Protein AF-X1JUL4-F1 (afdb_monomer_lite)

Structure (mmCIF, N/CA/C/O backbone):
data_AF-X1JUL4-F1
#
_entry.id   AF-X1JUL4-F1
#
loop_
_atom_site.group_PDB
_atom_site.id
_atom_site.type_symbol
_atom_site.label_atom_id
_atom_site.label_alt_id
_atom_site.label_comp_id
_atom_site.label_asym_id
_atom_site.label_entity_id
_atom_site.label_seq_id
_atom_site.pdbx_PDB_ins_code
_atom_site.Cartn_x
_atom_site.Cartn_y
_atom_site.Cartn_z
_atom_site.occupancy
_atom_site.B_iso_or_equiv
_atom_site.auth_seq_id
_atom_site.auth_comp_id
_atom_site.auth_asym_id
_atom_site.auth_atom_id
_atom_site.pdbx_PDB_model_num
ATOM 1 N N . MET A 1 1 ? -11.140 -11.281 -13.819 1.00 60.78 1 MET A N 1
ATOM 2 C CA . MET A 1 1 ? -12.441 -10.701 -14.229 1.00 60.78 1 MET A CA 1
ATOM 3 C C . MET A 1 1 ? -13.380 -10.455 -13.049 1.00 60.78 1 MET A C 1
ATOM 5 O O . MET A 1 1 ? -14.125 -9.497 -13.124 1.00 60.78 1 MET A O 1
ATOM 9 N N . LEU A 1 2 ? -13.322 -11.241 -11.962 1.00 88.31 2 LEU A N 1
ATOM 10 C CA . LEU A 1 2 ? -14.203 -11.064 -10.797 1.00 88.31 2 LEU A CA 1
ATOM 11 C C . LEU A 1 2 ? -13.988 -9.732 -10.045 1.00 88.31 2 LEU A C 1
ATOM 13 O O . LEU A 1 2 ? -14.942 -8.992 -9.871 1.00 88.31 2 LEU A O 1
ATOM 17 N N . LEU A 1 3 ? -12.747 -9.388 -9.674 1.00 92.19 3 LEU A N 1
ATOM 18 C CA . LEU A 1 3 ? -12.458 -8.167 -8.894 1.00 92.19 3 LEU A CA 1
ATOM 19 C C . LEU A 1 3 ? -12.774 -6.863 -9.644 1.00 92.19 3 LEU A C 1
ATOM 21 O O . LEU A 1 3 ? -13.288 -5.921 -9.059 1.00 92.19 3 LEU A O 1
ATOM 25 N N . VAL A 1 4 ? -12.500 -6.817 -10.951 1.00 93.50 4 VAL A N 1
ATOM 26 C CA . VAL A 1 4 ? -12.812 -5.644 -11.788 1.00 93.50 4 VAL A CA 1
ATOM 27 C C . VAL A 1 4 ? -14.324 -5.456 -11.928 1.00 93.50 4 VAL A C 1
ATOM 29 O O . VAL A 1 4 ? -14.802 -4.329 -11.862 1.00 93.50 4 VAL A O 1
ATOM 32 N N . ASP A 1 5 ? -15.079 -6.549 -12.092 1.00 93.31 5 ASP A N 1
ATOM 33 C CA . ASP A 1 5 ? -16.545 -6.496 -12.129 1.00 93.31 5 ASP A CA 1
ATOM 34 C C . ASP A 1 5 ? -17.123 -6.079 -10.770 1.00 93.31 5 ASP A C 1
ATOM 36 O O . ASP A 1 5 ? -18.012 -5.236 -10.719 1.00 93.31 5 ASP A O 1
ATOM 40 N N . TYR A 1 6 ? -16.579 -6.609 -9.668 1.00 95.19 6 TYR A N 1
ATOM 41 C CA . TYR A 1 6 ? -16.975 -6.226 -8.312 1.00 95.19 6 TYR A CA 1
ATOM 42 C C . TYR A 1 6 ? -16.756 -4.730 -8.053 1.00 95.19 6 TYR A C 1
ATOM 44 O O . TYR A 1 6 ? -17.700 -4.035 -7.683 1.00 95.19 6 TYR A O 1
ATOM 52 N N . TYR A 1 7 ? -15.561 -4.213 -8.360 1.00 96.00 7 TYR A N 1
ATOM 53 C CA . TYR A 1 7 ? -15.266 -2.782 -8.265 1.00 96.00 7 TYR A CA 1
ATOM 54 C C . TYR A 1 7 ? -16.236 -1.944 -9.108 1.00 96.00 7 TYR A C 1
ATOM 56 O O . TYR A 1 7 ? -16.797 -0.972 -8.619 1.00 96.00 7 TYR A O 1
ATOM 64 N N . GLY A 1 8 ? -16.506 -2.342 -10.356 1.00 95.38 8 GLY A N 1
ATOM 65 C CA . GLY A 1 8 ? -17.428 -1.610 -11.233 1.00 95.38 8 GLY A CA 1
ATOM 66 C C . GLY A 1 8 ? -18.880 -1.565 -10.735 1.00 95.38 8 GLY A C 1
ATOM 67 O O . GLY A 1 8 ? -19.617 -0.652 -11.110 1.00 95.38 8 GLY A O 1
ATOM 68 N N . ARG A 1 9 ? -19.301 -2.520 -9.893 1.00 94.62 9 ARG A N 1
ATOM 69 C CA . ARG A 1 9 ? -20.624 -2.504 -9.243 1.00 94.62 9 ARG A CA 1
ATOM 70 C C . ARG A 1 9 ? -20.690 -1.508 -8.089 1.00 94.62 9 ARG A C 1
ATOM 72 O O . ARG A 1 9 ? -21.711 -0.841 -7.961 1.00 94.62 9 ARG A O 1
ATOM 79 N N . LEU A 1 10 ? -19.631 -1.424 -7.281 1.00 93.44 10 LEU A N 1
ATOM 80 C CA . LEU A 1 10 ? -19.544 -0.500 -6.143 1.00 93.44 10 LEU A CA 1
ATOM 81 C C . LEU A 1 10 ? -1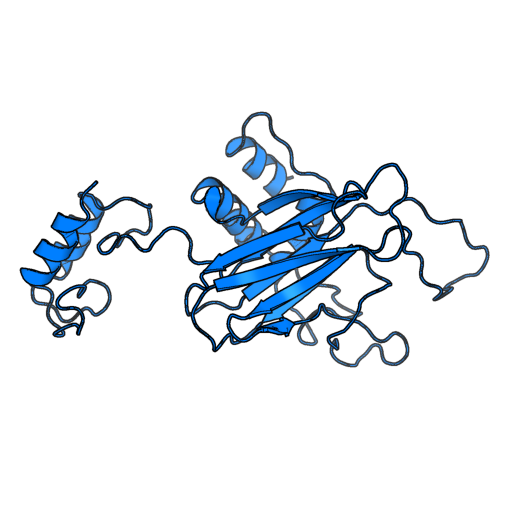9.253 0.940 -6.584 1.00 93.44 10 LEU A C 1
ATOM 83 O O . LEU A 1 10 ? -19.812 1.881 -6.034 1.00 93.44 10 LEU A O 1
ATOM 87 N N . PHE A 1 11 ? -18.481 1.111 -7.661 1.00 94.75 11 PHE A N 1
ATOM 88 C CA . PHE A 1 11 ? -18.099 2.415 -8.205 1.00 94.75 11 PHE A CA 1
ATOM 89 C C . PHE A 1 11 ? -18.570 2.587 -9.665 1.00 94.75 11 PHE A C 1
ATOM 91 O O . PHE A 1 11 ? -17.751 2.574 -10.595 1.00 94.75 11 PHE A O 1
ATOM 98 N N . PRO A 1 12 ? -19.886 2.753 -9.922 1.00 94.75 12 PRO A N 1
ATOM 99 C CA . PRO A 1 12 ? -20.416 2.867 -11.278 1.00 94.75 12 PRO A CA 1
ATOM 100 C C . PRO A 1 12 ? -19.765 3.997 -12.084 1.00 94.75 12 PRO A C 1
ATOM 102 O O . PRO A 1 12 ? -19.741 5.155 -11.672 1.00 94.75 12 PRO A O 1
ATOM 105 N N . GLY A 1 13 ? -19.270 3.662 -13.278 1.00 93.19 13 GLY A N 1
ATOM 106 C CA . GLY A 1 13 ? -18.612 4.615 -14.179 1.00 93.19 13 GLY A CA 1
ATOM 107 C C . GLY A 1 13 ? -17.126 4.849 -13.891 1.00 93.19 13 GLY A C 1
ATOM 108 O O . GLY A 1 13 ? -16.481 5.567 -14.654 1.00 93.19 13 GLY A O 1
ATOM 109 N N . GLN A 1 14 ? -16.576 4.222 -12.849 1.00 93.94 14 GLN A N 1
ATOM 110 C CA . GLN A 1 14 ? -15.146 4.228 -12.552 1.00 93.94 14 GLN A CA 1
ATOM 111 C C . GLN A 1 14 ? -14.485 2.917 -12.989 1.00 93.94 14 GLN A C 1
ATOM 113 O O . GLN A 1 14 ? -15.139 1.892 -13.197 1.00 93.94 14 GLN A O 1
ATOM 118 N N . ALA A 1 15 ? -13.164 2.953 -13.143 1.00 93.69 15 ALA A N 1
ATOM 119 C CA . ALA A 1 15 ? -12.357 1.779 -13.432 1.00 93.69 15 ALA A CA 1
ATOM 120 C C . ALA A 1 15 ? -11.001 1.907 -12.742 1.00 93.69 15 ALA A C 1
ATOM 122 O O . ALA A 1 15 ? -10.367 2.956 -12.821 1.00 93.69 15 ALA A O 1
ATOM 123 N N . MET A 1 16 ? -10.543 0.816 -12.129 1.00 95.31 16 MET A N 1
ATOM 124 C CA . MET A 1 16 ? -9.201 0.746 -11.558 1.00 95.31 16 MET A CA 1
ATOM 125 C C . MET A 1 16 ? -8.132 0.848 -12.651 1.00 95.31 16 MET A C 1
ATOM 127 O O . MET A 1 16 ? -8.217 0.184 -13.693 1.00 95.31 16 MET A O 1
ATOM 131 N N . ARG A 1 17 ? -7.063 1.601 -12.381 1.00 96.81 17 ARG A N 1
ATOM 132 C CA . ARG A 1 17 ? -5.831 1.549 -13.178 1.00 96.81 17 ARG A CA 1
ATOM 133 C C . ARG A 1 17 ? -5.194 0.165 -13.114 1.00 96.81 17 ARG A C 1
ATOM 135 O O . ARG A 1 17 ? -5.353 -0.584 -12.151 1.00 96.81 17 ARG A O 1
ATOM 142 N N . ALA A 1 18 ? -4.365 -0.139 -14.112 1.00 97.31 18 ALA A N 1
ATOM 143 C CA . ALA A 1 18 ? -3.542 -1.348 -14.098 1.00 97.31 18 ALA A CA 1
ATOM 144 C C . ALA A 1 18 ? -2.634 -1.416 -12.852 1.00 97.31 18 ALA A C 1
ATOM 146 O O . ALA A 1 18 ? -2.487 -2.484 -12.259 1.00 97.31 18 ALA A O 1
ATOM 147 N N . SER A 1 19 ? -2.084 -0.275 -12.418 1.00 98.12 19 SER A N 1
ATOM 148 C CA . SER A 1 19 ? -1.305 -0.161 -11.180 1.00 98.12 19 SER A CA 1
ATOM 149 C C . SER A 1 19 ? -2.136 -0.441 -9.929 1.00 98.12 19 SER A C 1
ATOM 151 O O . SER A 1 19 ? -1.625 -1.081 -9.021 1.00 98.12 19 SER A O 1
ATOM 153 N N . THR A 1 20 ? -3.411 -0.046 -9.898 1.00 98.31 20 THR A N 1
ATOM 154 C CA . THR A 1 20 ? -4.319 -0.291 -8.764 1.00 98.31 20 THR A CA 1
ATOM 155 C C . THR A 1 20 ? -4.651 -1.761 -8.639 1.00 98.31 20 THR A C 1
ATOM 157 O O . THR A 1 20 ? -4.558 -2.317 -7.554 1.00 98.31 20 THR A O 1
ATOM 160 N N . ILE A 1 21 ? -4.941 -2.428 -9.760 1.00 97.31 21 ILE A N 1
ATOM 161 C CA . ILE A 1 21 ? -5.167 -3.877 -9.769 1.00 97.31 21 ILE A CA 1
ATOM 162 C C . ILE A 1 21 ? -3.903 -4.610 -9.295 1.00 97.31 21 ILE A C 1
ATOM 164 O O . ILE A 1 21 ? -4.000 -5.516 -8.473 1.00 97.31 21 ILE A O 1
ATOM 168 N N . LYS A 1 22 ? -2.717 -4.211 -9.782 1.00 98.00 22 LYS A N 1
ATOM 169 C CA . LYS A 1 22 ? -1.436 -4.791 -9.348 1.00 98.00 22 LYS A CA 1
ATOM 170 C C . LYS A 1 22 ? -1.210 -4.587 -7.846 1.00 98.00 22 LYS A C 1
ATOM 172 O O . LYS A 1 22 ? -0.937 -5.562 -7.154 1.00 98.00 22 LYS A O 1
ATOM 177 N N . ALA A 1 23 ? -1.356 -3.354 -7.356 1.00 98.44 23 ALA A N 1
ATOM 178 C CA . ALA A 1 23 ? -1.169 -3.021 -5.949 1.00 98.44 23 ALA A CA 1
ATOM 179 C C . ALA A 1 23 ? -2.146 -3.791 -5.062 1.00 98.44 23 ALA A C 1
ATOM 181 O O . ALA A 1 23 ? -1.717 -4.383 -4.085 1.00 98.44 23 ALA A O 1
ATOM 182 N N . LEU A 1 24 ? -3.427 -3.857 -5.437 1.00 98.19 24 LEU A N 1
ATOM 183 C CA . LEU A 1 24 ? -4.458 -4.571 -4.686 1.00 98.19 24 LEU A CA 1
ATOM 184 C C . LEU A 1 24 ? -4.112 -6.055 -4.523 1.00 98.19 24 LEU A C 1
ATOM 186 O O . LEU A 1 24 ? -4.216 -6.598 -3.428 1.00 98.19 24 LEU A O 1
ATOM 190 N N . ILE A 1 25 ? -3.675 -6.703 -5.606 1.00 97.56 25 ILE A N 1
ATOM 191 C CA . ILE A 1 25 ? -3.321 -8.128 -5.595 1.00 97.56 25 ILE A CA 1
ATOM 192 C C . ILE A 1 25 ? -2.081 -8.387 -4.739 1.00 97.56 25 ILE A C 1
ATOM 194 O O . ILE A 1 25 ? -2.056 -9.376 -4.021 1.00 97.56 25 ILE A O 1
ATOM 198 N N . ILE A 1 26 ? -1.066 -7.521 -4.820 1.00 98.19 26 ILE A N 1
ATOM 199 C CA . ILE A 1 26 ? 0.151 -7.630 -4.001 1.00 98.19 26 ILE A CA 1
ATOM 200 C C . ILE A 1 26 ? -0.170 -7.383 -2.526 1.00 98.19 26 ILE A C 1
ATOM 202 O O . ILE A 1 26 ? 0.260 -8.136 -1.663 1.00 98.19 26 ILE A O 1
ATOM 206 N N . HIS A 1 27 ? -0.943 -6.337 -2.245 1.00 98.50 27 HIS A N 1
ATOM 207 C CA . HIS A 1 27 ? -1.278 -5.898 -0.895 1.00 98.50 27 HIS A CA 1
ATOM 208 C C . HIS A 1 27 ? -2.052 -6.951 -0.105 1.00 98.50 27 HIS A C 1
ATOM 210 O O . HIS A 1 27 ? -1.895 -7.060 1.104 1.00 98.50 27 HIS A O 1
ATOM 216 N N . THR A 1 28 ? -2.890 -7.716 -0.800 1.00 97.81 28 THR A N 1
ATOM 217 C CA . THR A 1 28 ? -3.774 -8.714 -0.193 1.00 97.81 28 THR A CA 1
ATOM 218 C C . THR A 1 28 ? -3.279 -10.141 -0.381 1.00 97.81 28 THR A C 1
ATOM 220 O O . THR A 1 28 ? -4.000 -11.067 -0.043 1.00 97.81 28 THR A O 1
ATOM 223 N N . ALA A 1 29 ? -2.082 -10.352 -0.931 1.00 97.44 29 ALA A N 1
ATOM 224 C CA . ALA A 1 29 ? -1.556 -11.694 -1.135 1.00 97.44 29 ALA A CA 1
ATOM 225 C C . ALA A 1 29 ? -1.273 -12.407 0.198 1.00 97.44 29 ALA A C 1
ATOM 227 O O . ALA A 1 29 ? -0.771 -11.807 1.148 1.00 97.44 29 ALA A O 1
ATOM 228 N N . ASP A 1 30 ? -1.552 -13.710 0.239 1.00 96.31 30 ASP A N 1
ATOM 229 C CA . ASP A 1 30 ? -1.122 -14.567 1.336 1.00 96.31 30 ASP A CA 1
ATOM 230 C C . ASP A 1 30 ? 0.371 -14.864 1.161 1.00 96.31 30 ASP A C 1
ATOM 232 O O . ASP A 1 30 ? 0.783 -15.473 0.165 1.00 96.31 30 ASP A O 1
ATOM 236 N N . ASP A 1 31 ? 1.175 -14.439 2.131 1.00 93.00 31 ASP A N 1
ATOM 237 C CA . ASP A 1 31 ? 2.620 -14.637 2.112 1.00 93.00 31 ASP A CA 1
ATOM 238 C C . ASP A 1 31 ? 2.987 -16.134 2.142 1.00 93.00 31 ASP A C 1
ATOM 240 O O . ASP A 1 31 ? 2.421 -16.933 2.898 1.00 93.00 31 ASP A O 1
ATOM 244 N N . LEU A 1 32 ? 3.942 -16.525 1.300 1.00 89.94 32 LEU A N 1
ATOM 245 C CA . LEU A 1 32 ? 4.401 -17.900 1.139 1.00 89.94 32 LEU A CA 1
ATOM 246 C C . LEU A 1 32 ? 5.923 -17.932 1.080 1.00 89.94 32 LEU A C 1
ATOM 248 O O . LEU A 1 32 ? 6.529 -17.249 0.268 1.00 89.94 32 LEU A O 1
ATOM 252 N N . GLY A 1 33 ? 6.529 -18.854 1.828 1.00 91.44 33 GLY A N 1
ATOM 253 C CA . GLY A 1 33 ? 7.978 -19.021 1.821 1.00 91.44 33 GLY A CA 1
ATOM 254 C C . GLY A 1 33 ? 8.643 -18.188 2.909 1.00 91.44 33 GLY A C 1
ATOM 255 O O . GLY A 1 33 ? 8.381 -18.420 4.093 1.00 91.44 33 GLY A O 1
ATOM 256 N N . ASN A 1 34 ? 9.567 -17.311 2.517 1.00 90.44 34 ASN A N 1
ATOM 257 C CA . ASN A 1 34 ? 10.193 -16.378 3.454 1.00 90.44 34 ASN A CA 1
ATOM 258 C C . ASN A 1 34 ? 9.226 -15.227 3.748 1.00 90.44 34 ASN A C 1
ATOM 260 O O . ASN A 1 34 ? 8.441 -14.879 2.886 1.00 90.44 34 ASN A O 1
ATOM 264 N N . ALA A 1 35 ? 9.309 -14.623 4.937 1.00 91.12 35 ALA A N 1
ATOM 265 C CA . ALA A 1 35 ? 8.468 -13.471 5.252 1.00 91.12 35 ALA A CA 1
ATOM 266 C C . ALA A 1 35 ? 8.755 -12.290 4.303 1.00 91.12 35 ALA A C 1
ATOM 268 O O . ALA A 1 35 ? 9.920 -11.899 4.149 1.00 91.12 35 ALA A O 1
ATOM 269 N N . GLY A 1 36 ? 7.699 -11.702 3.740 1.00 92.38 36 GLY A N 1
ATOM 270 C CA . GLY A 1 36 ? 7.791 -10.648 2.729 1.00 92.38 36 GLY A CA 1
ATOM 271 C C . GLY A 1 36 ? 8.060 -11.205 1.324 1.00 92.38 36 GLY A C 1
ATOM 272 O O . GLY A 1 36 ? 7.941 -12.403 1.092 1.00 92.38 36 GLY A O 1
ATOM 273 N N . PRO A 1 37 ? 8.422 -10.358 0.345 1.00 95.56 37 PRO A N 1
ATOM 274 C CA . PRO A 1 37 ? 8.633 -10.840 -1.008 1.00 95.56 37 PRO A CA 1
ATOM 275 C C . PRO A 1 37 ? 9.817 -11.810 -1.084 1.00 95.56 37 PRO A C 1
ATOM 277 O O . PRO A 1 37 ? 10.811 -11.657 -0.371 1.00 95.56 37 PRO A O 1
ATOM 280 N N . ASP A 1 38 ? 9.762 -12.767 -2.010 1.00 95.12 38 ASP A N 1
ATOM 281 C CA . ASP A 1 38 ? 10.889 -13.643 -2.321 1.00 95.12 38 ASP A CA 1
ATOM 282 C C . ASP A 1 38 ? 10.981 -14.011 -3.813 1.00 95.12 38 ASP A C 1
ATOM 284 O O . ASP A 1 38 ? 10.058 -13.823 -4.605 1.00 95.12 38 ASP A O 1
ATOM 288 N N . TYR A 1 39 ? 12.132 -14.545 -4.232 1.00 93.69 39 TYR A N 1
ATOM 289 C CA . TYR A 1 39 ? 12.379 -14.893 -5.638 1.00 93.69 39 TYR A CA 1
ATOM 290 C C . TYR A 1 39 ? 11.575 -16.105 -6.148 1.00 93.69 39 TYR A C 1
ATOM 292 O O . TYR A 1 39 ? 11.586 -16.376 -7.350 1.00 93.69 39 TYR A O 1
ATOM 300 N N . LYS A 1 40 ? 10.925 -16.878 -5.268 1.00 94.38 40 LYS A N 1
ATOM 301 C CA . LYS A 1 40 ? 10.196 -18.113 -5.611 1.00 94.38 40 LYS A CA 1
ATOM 302 C C . LYS A 1 40 ? 8.698 -17.868 -5.761 1.00 94.38 40 LYS A C 1
ATOM 304 O O . LYS A 1 40 ? 8.096 -18.393 -6.696 1.00 94.38 40 LYS A O 1
ATOM 309 N N . PHE A 1 41 ? 8.118 -17.098 -4.851 1.00 94.69 41 PHE A N 1
ATOM 310 C CA . PHE A 1 41 ? 6.690 -16.822 -4.744 1.00 94.69 41 PHE A CA 1
ATOM 311 C C . PHE A 1 41 ? 6.348 -15.360 -5.050 1.00 94.69 41 PHE A C 1
ATOM 313 O O . PHE A 1 41 ? 5.170 -15.024 -5.171 1.00 94.69 41 PHE A O 1
ATOM 320 N N . GLY A 1 42 ? 7.346 -14.494 -5.251 1.00 95.19 42 GLY A N 1
ATOM 321 C CA . GLY A 1 42 ? 7.119 -13.070 -5.461 1.00 95.19 42 GLY A CA 1
ATOM 322 C C . GLY A 1 42 ? 6.515 -12.472 -4.200 1.00 95.19 42 GLY A C 1
ATOM 323 O O . GLY A 1 42 ? 7.100 -12.593 -3.137 1.00 95.19 42 GLY A O 1
ATOM 324 N N . TRP A 1 43 ? 5.332 -11.876 -4.326 1.00 96.25 43 TRP A N 1
ATOM 325 C CA . TRP A 1 43 ? 4.580 -11.301 -3.205 1.00 96.25 43 TRP A CA 1
ATOM 326 C C . TRP A 1 43 ? 3.640 -12.295 -2.505 1.00 96.25 43 TRP A C 1
ATOM 328 O O . TRP A 1 43 ? 2.914 -11.897 -1.604 1.00 96.25 43 TRP A O 1
ATOM 338 N N . GLY A 1 44 ? 3.612 -13.562 -2.932 1.00 96.31 44 GLY A N 1
ATOM 339 C CA . GLY A 1 44 ? 2.755 -14.595 -2.351 1.00 96.31 44 GLY A CA 1
ATOM 340 C C . GLY A 1 44 ? 1.604 -15.036 -3.259 1.00 96.31 44 GLY A C 1
ATOM 341 O O . GLY A 1 44 ? 1.592 -14.808 -4.475 1.00 96.31 44 GLY A O 1
ATOM 342 N N . LEU A 1 45 ? 0.633 -15.732 -2.669 1.00 96.50 45 LEU A N 1
ATOM 343 C CA . LEU A 1 45 ? -0.540 -16.255 -3.365 1.00 96.50 45 LEU A CA 1
ATOM 344 C C . LEU A 1 45 ? -1.656 -15.210 -3.400 1.00 96.50 45 LEU A C 1
ATOM 346 O O . LEU A 1 45 ? -2.059 -14.683 -2.372 1.00 96.50 45 LEU A O 1
ATOM 350 N N . MET A 1 46 ? -2.213 -14.951 -4.584 1.00 95.38 46 MET A N 1
ATOM 351 C CA . MET A 1 46 ? -3.368 -14.059 -4.728 1.00 95.38 46 MET A CA 1
ATOM 352 C C . MET A 1 46 ? -4.538 -14.514 -3.841 1.00 95.38 46 MET A C 1
ATOM 354 O O . MET A 1 46 ? -5.092 -15.595 -4.061 1.00 95.38 46 MET A O 1
ATOM 358 N N . ASN A 1 47 ? -4.991 -13.629 -2.952 1.00 96.75 47 ASN A N 1
ATOM 359 C CA . ASN A 1 47 ? -6.197 -13.811 -2.154 1.00 96.75 47 ASN A CA 1
ATOM 360 C C . ASN A 1 47 ? -7.319 -12.895 -2.676 1.00 96.75 47 ASN A C 1
ATOM 362 O O . ASN A 1 47 ? -7.365 -11.692 -2.424 1.00 96.75 47 ASN A O 1
ATOM 366 N N . ALA A 1 48 ? -8.229 -13.465 -3.468 1.00 95.44 48 ALA A N 1
ATOM 367 C CA . ALA A 1 48 ? -9.310 -12.697 -4.086 1.00 95.44 48 ALA A CA 1
ATOM 368 C C . ALA A 1 48 ? -10.393 -12.252 -3.086 1.00 95.44 48 ALA A C 1
ATOM 370 O O . ALA A 1 48 ? -11.095 -11.282 -3.360 1.00 95.44 48 ALA A O 1
ATOM 371 N N . GLU A 1 49 ? -10.546 -12.957 -1.964 1.00 95.75 49 GLU A N 1
ATOM 372 C CA . GLU A 1 49 ? -11.495 -12.599 -0.908 1.00 95.75 49 GLU A CA 1
ATOM 373 C C . GLU A 1 49 ? -10.999 -11.366 -0.151 1.00 95.75 49 GLU A C 1
ATOM 375 O O . GLU A 1 49 ? -11.717 -10.371 -0.088 1.00 95.75 49 GLU A O 1
ATOM 380 N N . ALA A 1 50 ? -9.738 -11.374 0.290 1.00 96.19 50 ALA A N 1
ATOM 381 C CA . ALA A 1 50 ? -9.107 -10.214 0.918 1.00 96.19 50 ALA A CA 1
ATOM 382 C C . ALA A 1 50 ? -9.075 -8.995 -0.024 1.00 96.19 50 ALA A C 1
ATOM 384 O O . ALA A 1 50 ? -9.400 -7.883 0.387 1.00 96.19 50 ALA A O 1
ATOM 385 N N . ALA A 1 51 ? -8.780 -9.198 -1.315 1.00 97.56 51 ALA A N 1
ATOM 386 C CA . ALA A 1 51 ? -8.860 -8.137 -2.322 1.00 97.56 51 ALA A CA 1
ATOM 387 C C . ALA A 1 51 ? -10.274 -7.546 -2.468 1.00 97.56 51 ALA A C 1
ATOM 389 O O . ALA A 1 51 ? -10.418 -6.338 -2.654 1.00 97.56 51 ALA A O 1
ATOM 390 N N . ALA A 1 52 ? -11.321 -8.375 -2.411 1.00 96.25 52 ALA A N 1
ATOM 391 C CA . ALA A 1 52 ? -12.701 -7.896 -2.446 1.00 96.25 52 ALA A CA 1
ATOM 392 C C . ALA A 1 52 ? -13.074 -7.151 -1.154 1.00 96.25 52 ALA A C 1
ATOM 394 O O . ALA A 1 52 ? -13.743 -6.123 -1.242 1.00 96.25 52 ALA A O 1
ATOM 395 N N . GLY A 1 53 ? -12.592 -7.619 0.004 1.00 94.62 53 GLY A N 1
ATOM 396 C CA . GLY A 1 53 ? -12.719 -6.931 1.292 1.00 94.62 53 GLY A CA 1
ATOM 397 C C . GLY A 1 53 ? -12.129 -5.524 1.242 1.00 94.62 53 GLY A C 1
ATOM 398 O O . GLY A 1 53 ? -12.851 -4.562 1.449 1.00 94.62 53 GLY A O 1
ATOM 399 N N . GLN A 1 54 ? -10.880 -5.381 0.786 1.00 96.62 54 GLN A N 1
ATOM 400 C CA . GLN A 1 54 ? -10.228 -4.071 0.638 1.00 96.62 54 GLN A CA 1
ATOM 401 C C . GLN A 1 54 ? -11.003 -3.108 -0.287 1.00 96.62 54 GLN A C 1
ATOM 403 O O . GLN A 1 54 ? -11.011 -1.898 -0.063 1.00 96.62 54 GLN A O 1
ATOM 408 N N . ILE A 1 55 ? -11.651 -3.623 -1.342 1.00 96.44 55 ILE A N 1
ATOM 409 C CA . ILE A 1 55 ? -12.521 -2.816 -2.213 1.00 96.44 55 ILE A CA 1
ATOM 410 C C . ILE A 1 55 ? -13.803 -2.398 -1.474 1.00 96.44 55 ILE A C 1
ATOM 412 O O . ILE A 1 55 ? -14.238 -1.260 -1.644 1.00 96.44 55 ILE A O 1
ATOM 416 N N . SER A 1 56 ? -14.409 -3.301 -0.696 1.00 93.50 56 SER A N 1
ATOM 417 C CA . SER A 1 56 ? -15.595 -2.994 0.115 1.00 93.50 56 SER A CA 1
ATOM 418 C C . SER A 1 56 ? -15.273 -1.936 1.159 1.00 93.50 56 SER A C 1
ATOM 420 O O . SER A 1 56 ? -15.913 -0.895 1.168 1.00 93.50 56 SER A O 1
ATOM 422 N N . ASP A 1 57 ? -14.196 -2.118 1.923 1.00 91.56 57 ASP A N 1
ATOM 423 C CA . ASP A 1 57 ? -13.765 -1.167 2.949 1.00 91.56 57 ASP A CA 1
ATOM 424 C C . ASP A 1 57 ? -13.491 0.218 2.354 1.00 91.56 57 ASP A C 1
ATOM 426 O O . ASP A 1 57 ? -13.755 1.240 2.979 1.00 91.56 57 ASP A O 1
ATOM 430 N N . HIS A 1 58 ? -12.976 0.282 1.122 1.00 93.56 58 HIS A N 1
ATOM 431 C CA . HIS A 1 58 ? -12.809 1.554 0.424 1.00 93.56 58 HIS A CA 1
ATOM 432 C C . HIS A 1 58 ? -14.142 2.222 0.055 1.00 93.56 58 HIS A C 1
ATOM 434 O O . HIS A 1 58 ? -14.227 3.448 0.062 1.00 93.56 58 HIS A O 1
ATOM 440 N N . ASN A 1 59 ? -15.161 1.435 -0.295 1.00 91.62 59 ASN A N 1
ATOM 441 C CA . ASN A 1 59 ? -16.508 1.933 -0.568 1.00 91.62 59 ASN A CA 1
ATOM 442 C C . ASN A 1 59 ? -17.199 2.409 0.715 1.00 91.62 59 ASN A C 1
ATOM 444 O O . ASN A 1 59 ? -17.850 3.452 0.703 1.00 91.62 59 ASN A O 1
ATOM 448 N N . ASP A 1 60 ? -17.042 1.645 1.793 1.00 85.75 60 ASP A N 1
ATOM 449 C CA . ASP A 1 60 ? -17.740 1.858 3.058 1.00 85.75 60 ASP A CA 1
ATOM 450 C C . ASP A 1 60 ? -17.085 2.999 3.862 1.00 85.75 60 ASP A C 1
ATOM 452 O O . ASP A 1 60 ? -17.779 3.807 4.477 1.00 85.75 60 ASP A O 1
ATOM 456 N N . PHE A 1 61 ? -15.758 3.156 3.752 1.00 86.00 61 PHE A N 1
ATOM 457 C CA . PHE A 1 61 ? -14.971 4.197 4.424 1.00 86.00 61 PHE A CA 1
ATOM 458 C C . PHE A 1 61 ? -14.156 5.037 3.418 1.00 86.00 61 PHE A C 1
ATOM 460 O O . PHE A 1 61 ? -12.923 4.926 3.354 1.00 86.00 61 PHE A O 1
ATOM 467 N N . PRO A 1 62 ? -14.806 5.912 2.626 1.00 84.19 62 PRO A N 1
ATOM 468 C CA . PRO A 1 62 ? -14.152 6.650 1.541 1.00 84.19 62 PRO A CA 1
ATOM 469 C C . PRO A 1 62 ? -13.022 7.578 2.015 1.00 84.19 62 PRO A C 1
ATOM 471 O O . PRO A 1 62 ? -12.044 7.769 1.291 1.00 84.19 62 PRO A O 1
ATOM 474 N N . ASP A 1 63 ? -13.106 8.096 3.243 1.00 85.31 63 ASP A N 1
ATOM 475 C CA . ASP A 1 63 ? -12.107 9.010 3.816 1.00 85.31 63 ASP A CA 1
ATOM 476 C C . ASP A 1 63 ? -10.895 8.286 4.436 1.00 85.31 63 ASP A C 1
ATOM 478 O O . ASP A 1 63 ? -9.870 8.909 4.718 1.00 85.31 63 ASP A O 1
ATOM 482 N N . ALA A 1 64 ? -10.952 6.956 4.596 1.00 87.81 64 ALA A N 1
ATOM 483 C CA . ALA A 1 64 ? -9.867 6.163 5.185 1.00 87.81 64 ALA A CA 1
ATOM 484 C C . ALA A 1 64 ? -8.690 5.911 4.217 1.00 87.81 64 ALA A C 1
ATOM 486 O O . ALA A 1 64 ? -7.703 5.265 4.579 1.00 87.81 64 ALA A O 1
ATOM 487 N N . ASN A 1 65 ? -8.778 6.401 2.972 1.00 91.94 65 ASN A N 1
ATOM 488 C CA . ASN A 1 65 ? -7.742 6.270 1.942 1.00 91.94 65 ASN A CA 1
ATOM 489 C C . ASN A 1 65 ? -7.293 4.811 1.688 1.00 91.94 65 ASN A C 1
ATOM 491 O O . ASN A 1 65 ? -6.134 4.550 1.377 1.00 91.94 65 ASN A O 1
ATOM 495 N N . LYS A 1 66 ? -8.200 3.830 1.807 1.00 95.38 66 LYS A N 1
ATOM 496 C CA . LYS A 1 66 ? -7.899 2.396 1.593 1.00 95.38 66 LYS A CA 1
ATOM 497 C C . LYS A 1 66 ? -7.336 2.099 0.199 1.00 95.38 66 LYS A C 1
ATOM 499 O O . LYS A 1 66 ? -6.473 1.230 0.053 1.00 95.38 66 LYS A O 1
ATOM 504 N N . ILE A 1 67 ? -7.816 2.823 -0.812 1.00 97.69 67 ILE A N 1
ATOM 505 C CA . ILE A 1 67 ? -7.328 2.798 -2.192 1.00 97.69 67 ILE A CA 1
ATOM 506 C C . ILE A 1 67 ? -7.162 4.244 -2.651 1.00 97.69 67 ILE A C 1
ATOM 508 O O . ILE A 1 67 ? -8.097 5.038 -2.578 1.00 97.69 67 ILE A O 1
ATOM 512 N N . VAL A 1 68 ? -5.977 4.583 -3.145 1.00 97.88 68 VAL A N 1
ATOM 513 C CA . VAL A 1 68 ? -5.647 5.916 -3.646 1.00 97.88 68 VAL A CA 1
ATOM 514 C C . VAL A 1 68 ? -5.048 5.790 -5.039 1.00 97.88 68 VAL A C 1
ATOM 516 O O . VAL A 1 68 ? -4.086 5.055 -5.252 1.00 97.88 68 VAL A O 1
ATOM 519 N N . GLU A 1 69 ? -5.586 6.546 -5.992 1.00 97.56 69 GLU A N 1
ATOM 520 C CA . GLU A 1 69 ? -4.963 6.780 -7.294 1.00 97.56 69 GLU A CA 1
ATOM 521 C C . GLU A 1 69 ? -4.610 8.259 -7.419 1.00 97.56 69 GLU A C 1
ATOM 523 O O . GLU A 1 69 ? -5.485 9.118 -7.317 1.00 97.56 69 GLU A O 1
ATOM 528 N N . SER A 1 70 ? -3.341 8.571 -7.669 1.00 96.81 70 SER A N 1
ATOM 529 C CA . SER A 1 70 ? -2.888 9.961 -7.748 1.00 96.81 70 SER A CA 1
ATOM 530 C C . SER A 1 70 ? -1.767 10.140 -8.781 1.00 96.81 70 SER A C 1
ATOM 532 O O . SER A 1 70 ? -1.455 9.238 -9.571 1.00 96.81 70 SER A O 1
ATOM 534 N N . LEU A 1 71 ? -1.232 11.355 -8.869 1.00 96.12 71 LEU A N 1
ATOM 535 C CA . LEU A 1 71 ? -0.182 11.768 -9.792 1.00 96.12 71 LEU A CA 1
ATOM 536 C C . LEU A 1 71 ? 0.916 12.477 -9.003 1.00 96.12 71 LEU A C 1
ATOM 538 O O . LEU A 1 71 ? 0.655 13.503 -8.386 1.00 96.12 71 LEU A O 1
ATOM 542 N N . LEU A 1 72 ? 2.147 11.978 -9.097 1.00 96.00 72 LEU A N 1
ATOM 543 C CA . LEU A 1 72 ? 3.319 12.794 -8.800 1.00 96.00 72 LEU A CA 1
ATOM 544 C C . LEU A 1 72 ? 3.565 13.690 -10.013 1.00 96.00 72 LEU A C 1
ATOM 546 O O . LEU A 1 72 ? 3.921 13.194 -11.082 1.00 96.00 72 LEU A O 1
ATOM 550 N N . ASP A 1 73 ? 3.321 14.989 -9.875 1.00 92.62 73 ASP A N 1
ATOM 551 C CA . ASP A 1 73 ? 3.325 15.948 -10.989 1.00 92.62 73 ASP A CA 1
ATOM 552 C C . ASP A 1 73 ? 4.708 16.557 -11.286 1.00 92.62 73 ASP A C 1
ATOM 554 O O . ASP A 1 73 ? 4.882 17.274 -12.273 1.00 92.62 73 ASP A O 1
ATOM 558 N N . GLY A 1 74 ? 5.706 16.255 -10.452 1.00 89.56 74 GLY A N 1
ATOM 559 C CA . GLY A 1 74 ? 7.060 16.799 -10.554 1.00 89.56 74 GLY A CA 1
ATOM 560 C C . GLY A 1 74 ? 7.218 18.213 -9.979 1.00 89.56 74 GLY A C 1
ATOM 561 O O . GLY A 1 74 ? 8.308 18.781 -10.068 1.00 89.56 74 GLY A O 1
ATOM 562 N N . VAL A 1 75 ? 6.152 18.789 -9.411 1.00 88.38 75 VAL A N 1
ATOM 563 C CA . VAL A 1 75 ? 6.153 20.074 -8.697 1.00 88.38 75 VAL A CA 1
ATOM 564 C C . VAL A 1 75 ? 6.161 19.825 -7.192 1.00 88.38 75 VAL A C 1
ATOM 566 O O . VAL A 1 75 ? 7.006 20.379 -6.486 1.00 88.38 75 VAL A O 1
ATOM 569 N N . ASN A 1 76 ? 5.259 18.968 -6.707 1.00 87.00 76 ASN A N 1
ATOM 570 C CA . ASN A 1 76 ? 5.257 18.517 -5.320 1.00 87.00 76 ASN A CA 1
ATOM 571 C C . ASN A 1 76 ? 6.255 17.374 -5.155 1.00 87.00 76 ASN A C 1
ATOM 573 O O . ASN A 1 76 ? 6.058 16.285 -5.683 1.00 87.00 76 ASN A O 1
ATOM 577 N N . THR A 1 77 ? 7.320 17.600 -4.388 1.00 90.06 77 THR A N 1
ATOM 578 C CA . THR A 1 77 ? 8.352 16.578 -4.142 1.00 90.06 77 THR A CA 1
ATOM 579 C C . THR A 1 77 ? 7.941 15.532 -3.103 1.00 90.06 77 THR A C 1
ATOM 581 O O . THR A 1 77 ? 8.681 14.577 -2.879 1.00 90.06 77 THR A O 1
ATOM 584 N N . LEU A 1 78 ? 6.814 15.742 -2.417 1.00 95.50 78 LEU A N 1
ATOM 585 C CA . LEU A 1 78 ? 6.334 14.894 -1.335 1.00 95.50 78 LEU A CA 1
ATOM 586 C C . LEU A 1 78 ? 4.806 14.955 -1.257 1.00 95.50 78 LEU A C 1
ATOM 588 O O . LEU A 1 78 ? 4.244 16.018 -0.999 1.00 95.50 78 LEU A O 1
ATOM 592 N N . GLU A 1 79 ? 4.168 13.805 -1.424 1.00 96.81 79 GLU A N 1
ATOM 593 C CA . GLU A 1 79 ? 2.753 13.574 -1.145 1.00 96.81 79 GLU A CA 1
ATOM 594 C C . GLU A 1 79 ? 2.623 12.816 0.181 1.00 96.81 79 GLU A C 1
ATOM 596 O O . GLU A 1 79 ? 3.431 11.932 0.486 1.00 96.81 79 GLU A O 1
ATOM 601 N N . THR A 1 80 ? 1.623 13.164 0.992 1.00 97.31 80 THR A N 1
ATOM 602 C CA . THR A 1 80 ? 1.444 12.581 2.329 1.00 97.31 80 THR A CA 1
ATOM 603 C C . THR A 1 80 ? 0.010 12.148 2.580 1.00 97.31 80 THR A C 1
ATOM 605 O O . THR A 1 80 ? -0.915 12.919 2.331 1.00 97.31 80 THR A O 1
ATOM 608 N N . TYR A 1 81 ? -0.152 10.969 3.174 1.00 97.00 81 TYR A N 1
ATOM 609 C CA . TYR A 1 81 ? -1.432 10.432 3.627 1.00 97.00 81 TYR A CA 1
ATOM 610 C C . TYR A 1 81 ? -1.328 10.075 5.106 1.00 97.00 81 TYR A C 1
ATOM 612 O O . TYR A 1 81 ? -0.489 9.265 5.494 1.00 97.00 81 TYR A O 1
ATOM 620 N N . THR A 1 82 ? -2.156 10.696 5.937 1.00 95.38 82 THR A N 1
ATOM 621 C CA . THR A 1 82 ? -2.181 10.462 7.386 1.00 95.38 82 THR A CA 1
ATOM 622 C C . THR A 1 82 ? -3.364 9.588 7.762 1.00 95.38 82 THR A C 1
ATOM 624 O O . THR A 1 82 ? -4.449 9.764 7.207 1.00 95.38 82 THR A O 1
ATOM 627 N N . PHE A 1 83 ? -3.174 8.690 8.721 1.00 92.12 83 PHE A N 1
ATOM 628 C CA . PHE A 1 83 ? -4.251 7.880 9.279 1.00 92.12 83 PHE A CA 1
ATOM 629 C C . PHE A 1 83 ? -3.962 7.508 10.736 1.00 92.12 83 PHE A C 1
ATOM 631 O O . PHE A 1 83 ? -2.803 7.393 11.135 1.00 92.12 83 PHE A O 1
ATOM 638 N N . GLU A 1 84 ? -5.011 7.281 11.520 1.00 91.81 84 GLU A N 1
ATOM 639 C CA . GLU A 1 84 ? -4.884 6.729 12.870 1.00 91.81 84 GLU A CA 1
ATOM 640 C C . GLU A 1 84 ? -4.773 5.209 12.806 1.00 91.81 84 GLU A C 1
ATOM 642 O O . GLU A 1 84 ? -5.527 4.562 12.081 1.00 91.81 84 GLU A O 1
ATOM 647 N N . TRP A 1 85 ? -3.825 4.628 13.539 1.00 92.38 85 TRP A N 1
ATOM 648 C CA . TRP A 1 85 ? -3.717 3.174 13.639 1.00 92.38 85 TRP A CA 1
ATOM 649 C C . TRP A 1 85 ? -4.874 2.589 14.462 1.00 92.38 85 TRP A C 1
ATOM 651 O O . TRP A 1 85 ? -5.212 3.124 15.517 1.00 92.38 85 TRP A O 1
ATOM 661 N N . ASP A 1 86 ? -5.436 1.464 14.017 1.00 86.12 86 ASP A N 1
ATOM 662 C CA . ASP A 1 86 ? -6.562 0.775 14.675 1.00 86.12 86 ASP A CA 1
ATOM 663 C C . ASP A 1 86 ? -6.217 0.097 16.020 1.00 86.12 86 ASP A C 1
ATOM 665 O O . ASP A 1 86 ? -7.073 -0.492 16.677 1.00 86.12 86 ASP A O 1
ATOM 669 N N . GLY A 1 87 ? -4.948 0.140 16.434 1.00 87.75 87 GLY A N 1
ATOM 670 C CA . GLY A 1 87 ? -4.480 -0.418 17.701 1.00 87.75 87 GLY A CA 1
ATOM 671 C C . GLY A 1 87 ? -4.265 -1.934 17.708 1.00 87.75 87 GLY A C 1
ATOM 672 O O . GLY A 1 87 ? -3.795 -2.463 18.721 1.00 87.75 87 GLY A O 1
ATOM 673 N N . THR A 1 88 ? -4.581 -2.648 16.620 1.00 88.44 88 THR A N 1
ATOM 674 C CA . THR A 1 88 ? -4.561 -4.121 16.601 1.00 88.44 88 THR A CA 1
ATOM 675 C C . THR A 1 88 ? -3.950 -4.732 15.342 1.00 88.44 88 THR A C 1
ATOM 677 O O . THR A 1 88 ? -3.163 -5.678 15.455 1.00 88.44 88 THR A O 1
ATOM 680 N N . SER A 1 89 ? -4.262 -4.217 14.156 1.00 91.38 89 SER A N 1
ATOM 681 C CA . SER A 1 89 ? -3.840 -4.808 12.889 1.00 91.38 89 SER A CA 1
ATOM 682 C C . SER A 1 89 ? -2.421 -4.387 12.508 1.00 91.38 89 SER A C 1
ATOM 684 O O . SER A 1 89 ? -1.974 -3.289 12.846 1.00 91.38 89 SER A O 1
ATOM 686 N N . PRO A 1 90 ? -1.688 -5.208 11.739 1.00 96.12 90 PRO A N 1
ATOM 687 C CA . PRO A 1 90 ? -0.488 -4.749 11.054 1.00 96.12 90 PRO A CA 1
ATOM 688 C C . PRO A 1 90 ? -0.785 -3.548 10.150 1.00 96.12 90 PRO A C 1
ATOM 690 O O . PRO A 1 90 ? -1.815 -3.502 9.475 1.00 96.12 90 PRO A O 1
ATOM 693 N N . ILE A 1 91 ? 0.158 -2.612 10.080 1.00 98.12 91 ILE A N 1
ATOM 694 C CA . ILE A 1 91 ? 0.099 -1.513 9.113 1.00 98.12 91 ILE A CA 1
ATOM 695 C C . ILE A 1 91 ? 0.785 -1.971 7.831 1.00 98.12 91 ILE A C 1
ATOM 697 O O . ILE A 1 91 ? 1.936 -2.412 7.871 1.00 98.12 91 ILE A O 1
ATOM 701 N N . CYS A 1 92 ? 0.110 -1.822 6.695 1.00 98.25 92 CYS A N 1
ATOM 702 C CA . CYS A 1 92 ? 0.687 -2.087 5.382 1.00 98.25 92 CYS A CA 1
ATOM 703 C C . CYS A 1 92 ? 0.389 -0.926 4.435 1.00 98.25 92 CYS A C 1
ATOM 705 O O . CYS A 1 92 ? -0.738 -0.439 4.367 1.00 98.25 92 CYS A O 1
ATOM 707 N N . ALA A 1 93 ? 1.392 -0.515 3.665 1.00 98.69 93 ALA A N 1
ATOM 708 C CA . ALA A 1 93 ? 1.222 0.359 2.514 1.00 98.69 93 ALA A CA 1
ATOM 709 C C . ALA A 1 93 ? 1.876 -0.300 1.300 1.00 98.69 93 ALA A C 1
ATOM 711 O O . ALA A 1 93 ? 3.017 -0.754 1.377 1.00 98.69 93 ALA A O 1
ATOM 712 N N . THR A 1 94 ? 1.162 -0.377 0.180 1.00 98.81 94 THR A N 1
ATOM 713 C CA . THR A 1 94 ? 1.665 -0.927 -1.086 1.00 98.81 94 THR A CA 1
ATOM 714 C C . THR A 1 94 ? 1.495 0.099 -2.193 1.00 98.81 94 THR A C 1
ATOM 716 O O . THR A 1 94 ? 0.374 0.475 -2.531 1.00 98.81 94 THR A O 1
ATOM 719 N N . LEU A 1 95 ? 2.612 0.528 -2.768 1.00 98.81 95 LEU A N 1
ATOM 720 C CA . LEU A 1 95 ? 2.696 1.476 -3.868 1.00 98.81 95 LEU A CA 1
ATOM 721 C C . LEU A 1 95 ? 3.018 0.722 -5.160 1.00 98.81 95 LEU A C 1
ATOM 723 O O . LEU A 1 95 ? 3.955 -0.069 -5.207 1.00 98.81 95 LEU A O 1
ATOM 727 N N . CYS A 1 96 ? 2.271 0.965 -6.233 1.00 98.69 96 CYS A N 1
ATOM 728 C CA . CYS A 1 96 ? 2.612 0.476 -7.570 1.00 98.69 96 CYS A CA 1
ATOM 729 C C . CYS A 1 96 ? 2.412 1.561 -8.619 1.00 98.69 96 CYS A C 1
ATOM 731 O O . CYS A 1 96 ? 1.489 2.376 -8.542 1.00 98.69 96 CYS A O 1
ATOM 733 N N . TRP A 1 97 ? 3.219 1.501 -9.672 1.00 98.38 97 TRP A N 1
ATOM 734 C CA . TRP A 1 97 ? 3.092 2.388 -10.820 1.00 98.38 97 TRP A CA 1
ATOM 735 C C . TRP A 1 97 ? 3.402 1.665 -12.129 1.00 98.38 97 TRP A C 1
ATOM 737 O O . TRP A 1 97 ? 4.051 0.617 -12.176 1.00 98.38 97 TRP A O 1
ATOM 747 N N . THR A 1 98 ? 2.884 2.221 -13.222 1.00 97.56 98 THR A N 1
ATOM 748 C CA . THR A 1 98 ? 3.276 1.799 -14.571 1.00 97.56 98 THR A CA 1
ATOM 749 C C . THR A 1 98 ? 4.457 2.661 -14.993 1.00 97.56 98 THR A C 1
ATOM 751 O O . THR A 1 98 ? 4.261 3.815 -15.375 1.00 97.56 98 THR A O 1
ATOM 754 N N . ASP A 1 99 ? 5.663 2.115 -14.849 1.00 97.00 99 ASP A N 1
ATOM 755 C CA . ASP A 1 99 ? 6.914 2.801 -15.175 1.00 97.00 99 ASP A CA 1
ATOM 756 C C . ASP A 1 99 ? 7.033 3.049 -16.694 1.00 97.00 99 ASP A C 1
ATOM 758 O O . ASP A 1 99 ? 6.580 2.212 -17.491 1.00 97.00 99 ASP A O 1
ATOM 762 N N . PRO A 1 100 ? 7.606 4.184 -17.135 1.00 95.81 100 PRO A N 1
ATOM 763 C CA . PRO A 1 100 ? 7.905 4.412 -18.539 1.00 95.81 100 PRO A CA 1
ATOM 764 C C . PRO A 1 100 ? 8.848 3.346 -19.118 1.00 95.81 100 PRO A C 1
ATOM 766 O O . PRO A 1 100 ? 9.665 2.762 -18.411 1.00 95.81 100 PRO A O 1
ATOM 769 N N . PRO A 1 101 ? 8.774 3.077 -20.432 1.00 93.75 101 PRO A N 1
ATOM 770 C CA . PRO A 1 101 ? 9.592 2.039 -21.042 1.00 93.75 101 PRO A CA 1
ATOM 771 C C . PRO A 1 101 ? 11.079 2.419 -21.041 1.00 93.75 101 PRO A C 1
ATOM 773 O O . PRO A 1 101 ? 11.478 3.405 -21.662 1.00 93.75 101 PRO A O 1
ATOM 776 N N . ALA A 1 102 ? 11.911 1.584 -20.419 1.00 92.50 102 ALA A N 1
ATOM 777 C CA . ALA A 1 102 ? 13.364 1.689 -20.508 1.00 92.50 102 ALA A CA 1
ATOM 778 C C . ALA A 1 102 ? 13.927 1.175 -21.846 1.00 92.50 102 ALA A C 1
ATOM 780 O O . ALA A 1 102 ? 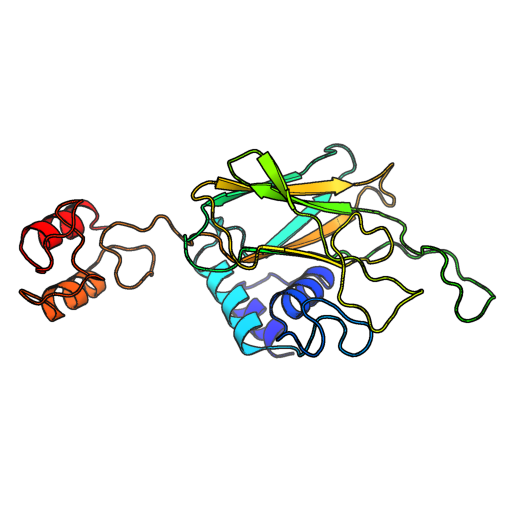13.320 0.352 -22.537 1.00 92.50 102 ALA A O 1
ATOM 781 N N . SER A 1 103 ? 15.140 1.618 -22.186 1.00 91.75 103 SER A N 1
ATOM 782 C CA . SER A 1 103 ? 15.866 1.195 -23.392 1.00 91.75 103 SER A CA 1
ATOM 783 C C . SER A 1 103 ? 16.054 -0.324 -23.459 1.00 91.75 103 SER A C 1
ATOM 785 O O . SER A 1 103 ? 16.310 -0.978 -22.450 1.00 91.75 103 SER A O 1
ATOM 787 N N . ALA A 1 104 ? 15.944 -0.917 -24.647 1.00 89.50 104 ALA A N 1
ATOM 788 C CA . ALA A 1 104 ? 16.192 -2.348 -24.826 1.00 89.50 104 ALA A CA 1
ATOM 789 C C . ALA A 1 104 ? 17.675 -2.691 -24.587 1.00 89.50 104 ALA A C 1
ATOM 791 O O . ALA A 1 104 ? 18.555 -1.935 -25.000 1.00 89.50 104 ALA A O 1
ATOM 792 N N . LEU A 1 105 ? 17.938 -3.831 -23.943 1.00 89.31 105 LEU A N 1
ATOM 793 C CA . LEU A 1 105 ? 19.287 -4.379 -23.761 1.00 89.31 105 LEU A CA 1
ATOM 794 C C . LEU A 1 105 ? 19.529 -5.512 -24.761 1.00 89.31 105 LEU A C 1
ATOM 796 O O . LEU A 1 105 ? 18.589 -6.174 -25.202 1.00 89.31 105 LEU A O 1
ATOM 800 N N . SER A 1 106 ? 20.791 -5.701 -25.140 1.00 89.12 106 SER A N 1
ATOM 801 C CA . SER A 1 106 ? 21.227 -6.781 -26.034 1.00 89.12 106 SER A CA 1
ATOM 802 C C . SER A 1 106 ? 21.678 -8.035 -25.289 1.00 89.12 106 SER A C 1
ATOM 804 O O . SER A 1 106 ? 21.664 -9.118 -25.870 1.00 89.12 106 SER A O 1
ATOM 806 N N . GLU A 1 107 ? 22.092 -7.882 -24.032 1.00 91.44 107 GLU A N 1
ATOM 807 C CA . GLU A 1 107 ? 22.589 -8.970 -23.196 1.00 91.44 107 GLU A CA 1
ATOM 808 C C . GLU A 1 107 ? 21.436 -9.737 -22.539 1.00 91.44 107 GLU A C 1
ATOM 810 O O . GLU A 1 107 ? 20.380 -9.177 -22.236 1.00 91.44 107 GLU A O 1
ATOM 815 N N . LEU A 1 108 ? 21.649 -11.034 -22.320 1.00 85.88 108 LEU A N 1
ATOM 816 C CA . LEU A 1 108 ? 20.743 -11.881 -21.550 1.00 85.88 108 LEU A CA 1
ATOM 817 C C . LEU A 1 108 ? 21.027 -11.701 -20.049 1.00 85.88 108 LEU A C 1
ATOM 819 O O . LEU A 1 108 ? 22.191 -11.680 -19.657 1.00 85.88 108 LEU A O 1
ATOM 823 N N . ASP A 1 109 ? 19.975 -11.610 -19.231 1.00 82.31 109 ASP A N 1
ATOM 824 C CA . ASP A 1 109 ? 20.037 -11.543 -17.759 1.00 82.31 109 ASP A CA 1
ATOM 825 C C . ASP A 1 109 ? 20.892 -10.389 -17.187 1.00 82.31 109 ASP A C 1
ATOM 827 O O . ASP A 1 109 ? 21.558 -10.536 -16.162 1.00 82.31 109 ASP A O 1
ATOM 831 N N . ASP A 1 110 ? 20.878 -9.222 -17.840 1.00 87.00 110 ASP A N 1
ATOM 832 C CA . ASP A 1 110 ? 21.553 -8.014 -17.349 1.00 87.00 110 ASP A CA 1
ATOM 833 C C . ASP A 1 110 ? 20.875 -7.488 -16.059 1.00 87.00 110 ASP A C 1
ATOM 835 O O . ASP A 1 110 ? 19.687 -7.150 -16.095 1.00 87.00 110 ASP A O 1
ATOM 839 N N . PRO A 1 111 ? 21.598 -7.402 -14.923 1.00 85.81 111 PRO A N 1
ATOM 840 C CA . PRO A 1 111 ? 21.038 -6.993 -13.635 1.00 85.81 111 PRO A CA 1
ATOM 841 C C . PRO A 1 111 ? 21.003 -5.469 -13.438 1.00 85.81 111 PRO A C 1
ATOM 843 O O . PRO A 1 111 ? 20.727 -5.008 -12.330 1.00 85.81 111 PRO A O 1
ATOM 846 N N . SER A 1 112 ? 21.355 -4.672 -14.453 1.00 88.69 112 SER A N 1
ATOM 847 C CA . SER A 1 112 ? 21.326 -3.213 -14.347 1.00 88.69 112 SER A CA 1
ATOM 848 C C . SER A 1 112 ? 19.914 -2.705 -14.020 1.00 88.69 112 SER A C 1
ATOM 850 O O . SER A 1 112 ? 18.943 -3.198 -14.599 1.00 88.69 112 SER A O 1
ATOM 852 N N . PRO A 1 113 ? 19.776 -1.715 -13.113 1.00 90.38 113 PRO A N 1
ATOM 853 C CA . PRO A 1 113 ? 18.486 -1.115 -12.799 1.00 90.38 113 PRO A CA 1
ATOM 854 C C . PRO A 1 113 ? 17.766 -0.647 -14.062 1.00 90.38 113 PRO A C 1
ATOM 856 O O . PRO A 1 113 ? 18.344 0.002 -14.937 1.00 90.38 113 PRO A O 1
ATOM 859 N N . ARG A 1 114 ? 16.488 -1.009 -14.154 1.00 92.12 114 ARG A N 1
ATOM 860 C CA . ARG A 1 114 ? 15.637 -0.765 -15.325 1.00 92.12 114 ARG A CA 1
ATOM 861 C C . ARG A 1 114 ? 14.611 0.338 -15.102 1.00 92.12 114 ARG A C 1
ATOM 863 O O . ARG A 1 114 ? 13.920 0.688 -16.053 1.00 92.12 114 ARG A O 1
ATOM 870 N N . LEU A 1 115 ? 14.505 0.820 -13.871 1.00 94.62 115 LEU A N 1
ATOM 871 C CA . LEU A 1 115 ? 13.504 1.774 -13.435 1.00 94.62 115 LEU A CA 1
ATOM 872 C C . LEU A 1 115 ? 13.795 3.163 -14.024 1.00 94.62 115 LEU A C 1
ATOM 874 O O . LEU A 1 115 ? 14.939 3.619 -13.996 1.00 94.62 115 LEU A O 1
ATOM 878 N N . ILE A 1 116 ? 12.780 3.809 -14.600 1.00 96.19 116 ILE A N 1
ATOM 879 C CA . ILE A 1 116 ? 12.902 5.154 -15.183 1.00 96.19 116 ILE A CA 1
ATOM 880 C C . ILE A 1 116 ? 12.451 6.224 -14.199 1.00 96.19 116 ILE A C 1
ATOM 882 O O . ILE A 1 116 ? 13.182 7.185 -13.965 1.00 96.19 116 ILE A O 1
ATOM 886 N N . ASN A 1 117 ? 11.249 6.074 -13.650 1.00 96.56 117 ASN A N 1
ATOM 887 C CA . ASN A 1 117 ? 10.757 6.928 -12.584 1.00 96.56 117 ASN A CA 1
ATOM 888 C C . ASN A 1 117 ? 10.868 6.153 -11.270 1.00 96.56 117 ASN A C 1
ATOM 890 O O . ASN A 1 117 ? 10.336 5.048 -11.166 1.00 96.56 117 ASN A O 1
ATOM 894 N N . ASP A 1 118 ? 11.489 6.774 -10.267 1.00 96.56 118 ASP A N 1
ATOM 895 C CA . ASP A 1 118 ? 11.767 6.160 -8.963 1.00 96.56 118 ASP A CA 1
ATOM 896 C C . ASP A 1 118 ? 10.987 6.851 -7.823 1.00 96.56 118 ASP A C 1
ATOM 898 O O . ASP A 1 118 ? 11.544 7.709 -7.130 1.00 96.56 118 ASP A O 1
ATOM 902 N N . PRO A 1 119 ? 9.663 6.603 -7.689 1.00 97.25 119 PRO A N 1
ATOM 903 C CA . PRO A 1 119 ? 8.903 6.939 -6.492 1.00 97.25 119 PRO A CA 1
ATOM 904 C C . PRO A 1 119 ? 9.350 6.141 -5.265 1.00 97.25 119 PRO A C 1
ATOM 906 O O . PRO A 1 119 ? 9.446 4.923 -5.330 1.00 97.25 119 PRO A O 1
ATOM 909 N N . ASP A 1 120 ? 9.478 6.825 -4.131 1.00 97.81 120 ASP A N 1
ATOM 910 C CA . ASP A 1 120 ? 9.854 6.245 -2.842 1.00 97.81 120 ASP A CA 1
ATOM 911 C C . ASP A 1 120 ? 8.664 6.229 -1.878 1.00 97.81 120 ASP A C 1
ATOM 913 O O . ASP A 1 120 ? 8.099 7.283 -1.573 1.00 97.81 120 ASP A O 1
ATOM 917 N N . LEU A 1 121 ? 8.336 5.060 -1.329 1.00 98.62 121 LEU A N 1
ATOM 918 C CA . LEU A 1 121 ? 7.342 4.867 -0.275 1.00 98.62 121 LEU A CA 1
ATOM 919 C C . LEU A 1 121 ? 8.011 4.814 1.098 1.00 98.62 121 LEU A C 1
ATOM 921 O O . LEU A 1 121 ? 8.956 4.053 1.313 1.00 98.62 121 LEU A O 1
ATOM 925 N N . ARG A 1 122 ? 7.483 5.553 2.073 1.00 98.56 122 ARG A N 1
ATOM 926 C CA . ARG A 1 122 ? 7.865 5.439 3.490 1.00 98.56 122 ARG A CA 1
ATOM 927 C C . ARG A 1 122 ? 6.629 5.496 4.383 1.00 98.56 122 ARG A C 1
ATOM 929 O O . ARG A 1 122 ? 5.630 6.116 4.027 1.00 98.56 122 ARG A O 1
ATOM 936 N N . ILE A 1 123 ? 6.719 4.895 5.566 1.00 98.69 123 ILE A N 1
ATOM 937 C CA . ILE A 1 123 ? 5.760 5.121 6.658 1.00 98.69 123 ILE A CA 1
ATOM 938 C C . ILE A 1 123 ? 6.520 5.741 7.826 1.00 98.69 123 ILE A C 1
ATOM 940 O O . ILE A 1 123 ? 7.597 5.265 8.177 1.00 98.69 123 ILE A O 1
ATOM 944 N N . VAL A 1 124 ? 5.982 6.798 8.422 1.00 98.62 124 VAL A N 1
ATOM 945 C CA . VAL A 1 124 ? 6.540 7.465 9.602 1.00 98.62 124 VAL A CA 1
ATOM 946 C C . VAL A 1 124 ? 5.572 7.290 10.766 1.00 98.62 124 VAL A C 1
ATOM 948 O O . VAL A 1 124 ? 4.389 7.601 10.628 1.00 98.62 124 VAL A O 1
ATOM 951 N N . ASP A 1 125 ? 6.064 6.770 11.891 1.00 97.50 125 ASP A N 1
ATOM 952 C CA . ASP A 1 125 ? 5.259 6.604 13.106 1.00 97.50 125 ASP A CA 1
ATOM 953 C C . ASP A 1 125 ? 5.114 7.914 13.910 1.00 97.50 125 ASP A C 1
ATOM 955 O O . ASP A 1 125 ? 5.831 8.887 13.643 1.00 97.50 125 ASP A O 1
ATOM 959 N N . PRO A 1 126 ? 4.232 7.954 14.929 1.00 95.88 126 PRO A N 1
ATOM 960 C CA . PRO A 1 126 ? 4.033 9.146 15.758 1.00 95.88 126 PRO A CA 1
ATOM 961 C C . PRO A 1 126 ? 5.297 9.657 16.472 1.00 95.88 126 PRO A C 1
ATOM 963 O O . PRO A 1 126 ? 5.363 10.825 16.856 1.00 95.88 126 PRO A O 1
ATOM 966 N N . ASN A 1 127 ? 6.311 8.804 16.658 1.00 96.12 127 ASN A N 1
ATOM 967 C CA . ASN A 1 127 ? 7.589 9.162 17.278 1.00 96.12 127 ASN A CA 1
ATOM 968 C C . ASN A 1 127 ? 8.640 9.633 16.254 1.00 96.12 127 ASN A C 1
ATOM 970 O O . ASN A 1 127 ? 9.748 10.010 16.645 1.00 96.12 127 ASN A O 1
ATOM 974 N N . GLY A 1 128 ? 8.313 9.624 14.959 1.00 96.06 128 GLY A N 1
ATOM 975 C CA . GLY A 1 128 ? 9.202 10.016 13.869 1.00 96.06 128 GLY A CA 1
ATOM 976 C C . GLY A 1 128 ? 10.111 8.896 13.354 1.00 96.06 128 GLY A C 1
ATOM 977 O O . GLY A 1 128 ? 11.069 9.189 12.636 1.00 96.06 128 GLY A O 1
ATOM 978 N N . VAL A 1 129 ? 9.860 7.629 13.702 1.00 97.75 129 VAL A N 1
ATOM 979 C CA . VAL A 1 129 ? 10.604 6.490 13.140 1.00 97.75 129 VAL A CA 1
ATOM 980 C C . VAL A 1 129 ? 10.110 6.214 11.726 1.00 97.75 129 VAL A C 1
ATOM 982 O O . VAL A 1 129 ? 8.915 6.047 11.495 1.00 97.75 129 VAL A O 1
ATOM 985 N N . THR A 1 130 ? 11.045 6.136 10.781 1.00 98.19 130 THR A N 1
ATOM 986 C CA . THR A 1 130 ? 10.762 5.825 9.378 1.00 98.19 130 THR A CA 1
ATOM 987 C C . THR A 1 130 ? 10.918 4.333 9.099 1.00 98.19 130 THR A C 1
ATOM 989 O O . THR A 1 130 ? 11.963 3.744 9.384 1.00 98.19 130 THR A O 1
ATOM 992 N N . TYR A 1 131 ? 9.901 3.752 8.475 1.00 98.50 131 TYR A N 1
ATOM 993 C CA . TYR A 1 131 ? 9.860 2.386 7.974 1.00 98.50 131 TYR A CA 1
ATOM 994 C C . TYR A 1 131 ? 10.040 2.397 6.454 1.00 98.50 131 TYR A C 1
ATOM 996 O O . TYR A 1 131 ? 9.527 3.276 5.754 1.00 98.50 131 TYR A O 1
ATOM 1004 N N . TYR A 1 132 ? 10.797 1.419 5.966 1.00 98.50 132 TYR A N 1
ATOM 1005 C CA . TYR A 1 132 ? 11.291 1.346 4.592 1.00 98.50 132 TYR A CA 1
ATOM 1006 C C . TYR A 1 132 ? 10.698 0.139 3.868 1.00 98.50 132 TYR A C 1
ATOM 1008 O O . TYR A 1 132 ? 10.346 -0.844 4.529 1.00 98.50 132 TYR A O 1
ATOM 1016 N N . PRO A 1 133 ? 10.589 0.197 2.531 1.00 98.12 133 PRO A N 1
ATOM 1017 C CA . PRO A 1 133 ? 10.018 -0.889 1.761 1.00 98.12 133 PRO A CA 1
ATOM 1018 C C . PRO A 1 133 ? 10.948 -2.099 1.733 1.00 98.12 133 PRO A C 1
ATOM 1020 O O . PRO A 1 133 ? 12.139 -2.014 2.055 1.00 98.12 133 PRO A O 1
ATOM 1023 N N . PHE A 1 134 ? 10.393 -3.242 1.342 1.00 97.75 134 PHE A N 1
ATOM 1024 C CA . PHE A 1 134 ? 11.181 -4.445 1.114 1.00 97.75 134 PHE A CA 1
ATOM 1025 C C . PHE A 1 134 ? 12.154 -4.288 -0.062 1.00 97.75 134 PHE A C 1
ATOM 1027 O O . PHE A 1 134 ? 11.832 -3.696 -1.094 1.00 97.75 134 PHE A O 1
ATOM 1034 N N . VAL A 1 135 ? 13.338 -4.882 0.093 1.00 96.75 135 VAL A N 1
ATOM 1035 C CA . VAL A 1 135 ? 14.395 -4.958 -0.918 1.00 96.75 135 VAL A CA 1
ATOM 1036 C C . VAL A 1 135 ? 14.938 -6.384 -0.967 1.00 96.75 135 VAL A C 1
ATOM 1038 O O . VAL A 1 135 ? 15.317 -6.966 0.056 1.00 96.75 135 VAL A O 1
ATOM 1041 N N . LEU A 1 136 ? 15.011 -6.940 -2.175 1.00 94.44 136 LEU A N 1
ATOM 1042 C CA . LEU A 1 136 ? 15.597 -8.252 -2.429 1.00 94.44 136 LEU A CA 1
ATOM 1043 C C . LEU A 1 136 ? 17.080 -8.153 -2.795 1.00 94.44 136 LEU A C 1
ATOM 1045 O O . LEU A 1 136 ? 17.523 -7.226 -3.467 1.00 94.44 136 LEU A O 1
ATOM 1049 N N . ASN A 1 137 ? 17.859 -9.164 -2.404 1.00 92.38 137 ASN A N 1
ATOM 1050 C CA . ASN A 1 137 ? 19.279 -9.249 -2.739 1.00 92.38 137 ASN A CA 1
ATOM 1051 C C . ASN A 1 137 ? 19.532 -10.318 -3.809 1.00 92.38 137 ASN A C 1
ATOM 1053 O O . ASN A 1 137 ? 19.485 -11.514 -3.520 1.00 92.38 137 ASN A O 1
ATOM 1057 N N . LEU A 1 138 ? 19.848 -9.889 -5.033 1.00 89.56 138 LEU A N 1
ATOM 1058 C CA . LEU A 1 138 ? 20.087 -10.796 -6.164 1.00 89.56 138 LEU A CA 1
ATOM 1059 C C . LEU A 1 138 ? 21.296 -11.718 -5.943 1.00 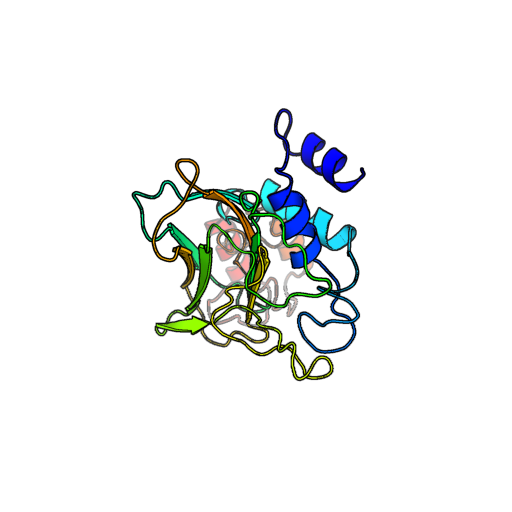89.56 138 LEU A C 1
ATOM 1061 O O . LEU A 1 138 ? 21.324 -12.837 -6.450 1.00 89.56 138 LEU A O 1
ATOM 1065 N N . ALA A 1 139 ? 22.285 -11.283 -5.156 1.00 92.06 139 ALA A N 1
ATOM 1066 C CA . ALA A 1 139 ? 23.454 -12.099 -4.832 1.00 92.06 139 ALA A CA 1
ATOM 1067 C C . ALA A 1 139 ? 23.136 -13.236 -3.842 1.00 92.06 139 ALA A C 1
ATOM 1069 O O . ALA A 1 139 ? 23.895 -14.204 -3.764 1.00 92.06 139 ALA A O 1
ATOM 1070 N N . SER A 1 140 ? 22.016 -13.138 -3.115 1.00 93.19 140 SER A N 1
ATOM 1071 C CA . SER A 1 140 ? 21.606 -14.093 -2.080 1.00 93.19 140 SER A CA 1
ATOM 1072 C C . SER A 1 140 ? 20.101 -14.402 -2.163 1.00 93.19 140 SER A C 1
ATOM 1074 O O . SER A 1 140 ? 19.353 -14.082 -1.243 1.00 93.19 140 SER A O 1
ATOM 1076 N N . PRO A 1 141 ? 19.628 -15.072 -3.230 1.00 91.38 141 PRO A N 1
ATOM 1077 C CA . PRO A 1 141 ? 18.198 -15.182 -3.544 1.00 91.38 141 PRO A CA 1
ATOM 1078 C C . PRO A 1 141 ? 17.380 -16.097 -2.616 1.00 91.38 141 PRO A C 1
ATOM 1080 O O . PRO A 1 141 ? 16.172 -16.223 -2.787 1.00 91.38 141 PRO A O 1
ATOM 1083 N N . ASN A 1 142 ? 18.018 -16.787 -1.667 1.00 93.19 142 ASN A N 1
ATOM 1084 C CA . ASN A 1 142 ? 17.317 -17.601 -0.668 1.00 93.19 142 ASN A CA 1
ATOM 1085 C C . ASN A 1 142 ? 17.166 -16.891 0.685 1.00 93.19 142 ASN A C 1
ATOM 1087 O O . ASN A 1 142 ? 16.479 -17.428 1.553 1.00 93.19 142 ASN A O 1
ATOM 1091 N N . GLU A 1 143 ? 17.813 -15.738 0.879 1.00 93.50 143 GLU A N 1
ATOM 1092 C CA . GLU A 1 143 ? 17.687 -14.969 2.117 1.00 93.50 143 GLU A CA 1
ATOM 1093 C C . GLU A 1 143 ? 16.330 -14.249 2.171 1.00 93.50 143 GLU A C 1
ATOM 1095 O O . GLU A 1 143 ? 15.783 -13.908 1.117 1.00 93.50 143 GLU A O 1
ATOM 1100 N N . PRO A 1 144 ? 15.772 -14.014 3.373 1.00 93.56 144 PRO A N 1
ATOM 1101 C CA . PRO A 1 144 ? 14.585 -13.181 3.535 1.00 93.56 144 PRO A CA 1
ATOM 1102 C C . PRO A 1 144 ? 14.799 -11.768 2.982 1.00 93.56 144 PRO A C 1
ATOM 1104 O O . PRO A 1 144 ? 15.930 -11.268 2.966 1.00 93.56 144 PRO A O 1
ATOM 1107 N N . ALA A 1 145 ? 13.713 -11.109 2.572 1.00 95.06 145 ALA A N 1
ATOM 1108 C CA . ALA A 1 145 ? 13.771 -9.713 2.161 1.00 95.06 145 ALA A CA 1
ATOM 1109 C C . ALA A 1 145 ? 14.324 -8.835 3.294 1.00 95.06 145 ALA A C 1
ATOM 1111 O O . ALA A 1 145 ? 13.960 -8.978 4.464 1.00 95.06 145 ALA A O 1
ATOM 1112 N N . ALA A 1 146 ? 15.209 -7.910 2.935 1.00 96.38 146 ALA A N 1
ATOM 1113 C CA . ALA A 1 146 ? 15.608 -6.833 3.826 1.00 96.38 146 ALA A CA 1
ATOM 1114 C C . ALA A 1 146 ? 14.646 -5.651 3.653 1.00 96.38 146 ALA A C 1
ATOM 1116 O O . ALA A 1 146 ? 13.815 -5.641 2.748 1.00 96.38 146 ALA A O 1
ATOM 1117 N N . THR A 1 147 ? 14.783 -4.628 4.489 1.00 97.25 147 THR A N 1
ATOM 1118 C CA . THR A 1 147 ? 14.125 -3.332 4.282 1.00 97.25 147 THR A CA 1
ATOM 1119 C C . THR A 1 147 ? 15.161 -2.285 3.906 1.00 97.25 147 THR A C 1
ATOM 1121 O O . THR A 1 147 ? 16.253 -2.268 4.485 1.00 97.25 147 THR A O 1
ATOM 1124 N N . GLY A 1 148 ? 14.835 -1.386 2.988 1.00 97.12 148 GLY A N 1
ATOM 1125 C CA . GLY A 1 148 ? 15.754 -0.340 2.560 1.00 97.12 148 GLY A CA 1
ATOM 1126 C C . GLY A 1 148 ? 15.203 0.489 1.414 1.00 97.12 148 GLY A C 1
ATOM 1127 O O . GLY A 1 148 ? 14.019 0.442 1.113 1.00 97.12 148 GLY A O 1
ATOM 1128 N N . ASP A 1 149 ? 16.082 1.263 0.793 1.00 95.69 149 ASP A N 1
ATOM 1129 C CA . ASP A 1 149 ? 15.739 2.024 -0.401 1.00 95.69 149 ASP A CA 1
ATOM 1130 C C . ASP A 1 149 ? 15.657 1.081 -1.612 1.00 95.69 149 ASP A C 1
ATOM 1132 O O . ASP A 1 149 ? 16.665 0.463 -1.977 1.00 95.69 149 ASP A O 1
ATOM 1136 N N . ASN A 1 150 ? 14.465 0.925 -2.194 1.00 94.94 150 ASN A N 1
ATOM 1137 C CA . ASN A 1 150 ? 14.273 0.134 -3.404 1.00 94.94 150 ASN A CA 1
ATOM 1138 C C . ASN A 1 150 ? 14.489 1.046 -4.619 1.00 94.94 150 ASN A C 1
ATOM 1140 O O . ASN A 1 150 ? 14.042 2.180 -4.651 1.00 94.94 150 ASN A O 1
ATOM 1144 N N . THR A 1 151 ? 15.271 0.575 -5.585 1.00 94.12 151 THR A N 1
ATOM 1145 C CA . THR A 1 151 ? 15.620 1.323 -6.811 1.00 94.12 151 THR A CA 1
ATOM 1146 C C . THR A 1 151 ? 15.470 0.447 -8.058 1.00 94.12 151 THR A C 1
ATOM 1148 O O . THR A 1 151 ? 15.952 0.779 -9.144 1.00 94.12 151 THR A O 1
ATOM 1151 N N . LEU A 1 152 ? 14.856 -0.730 -7.895 1.00 93.44 152 LEU A N 1
ATOM 1152 C CA . LEU A 1 152 ? 14.773 -1.780 -8.909 1.00 93.44 152 LEU A CA 1
ATOM 1153 C C . LEU A 1 152 ? 13.327 -2.070 -9.307 1.00 93.44 152 LEU A C 1
ATOM 1155 O O . LEU A 1 152 ? 13.055 -2.294 -10.488 1.00 93.44 152 LEU A O 1
ATOM 1159 N N . ASP A 1 153 ? 12.418 -2.079 -8.334 1.00 95.19 153 ASP A N 1
ATOM 1160 C CA . ASP A 1 153 ? 11.057 -2.565 -8.513 1.00 95.19 153 ASP A CA 1
ATOM 1161 C C . ASP A 1 153 ? 10.059 -1.424 -8.700 1.00 95.19 153 ASP A C 1
ATOM 1163 O O . ASP A 1 153 ? 10.077 -0.429 -7.988 1.00 95.19 153 ASP A O 1
ATOM 1167 N N . ASN A 1 154 ? 9.091 -1.614 -9.602 1.00 97.00 154 ASN A N 1
ATOM 1168 C CA . ASN A 1 154 ? 7.944 -0.710 -9.749 1.00 97.00 154 ASN A CA 1
ATOM 1169 C C . ASN A 1 154 ? 6.759 -1.066 -8.829 1.00 97.00 154 ASN A C 1
ATOM 1171 O O . ASN A 1 154 ? 5.581 -0.893 -9.184 1.00 97.00 154 ASN A O 1
ATOM 1175 N N . ALA A 1 155 ? 7.068 -1.708 -7.709 1.00 98.12 155 ALA A N 1
ATOM 1176 C CA . ALA A 1 155 ? 6.147 -2.057 -6.645 1.00 98.12 155 ALA A CA 1
ATOM 1177 C C . ALA A 1 155 ? 6.917 -2.028 -5.326 1.00 98.12 155 ALA A C 1
ATOM 1179 O O . ALA A 1 155 ? 7.852 -2.803 -5.147 1.00 98.12 155 ALA A O 1
ATOM 1180 N N . GLU A 1 156 ? 6.492 -1.170 -4.410 1.00 98.50 156 GLU A N 1
ATOM 1181 C CA . GLU A 1 156 ? 7.068 -1.062 -3.077 1.00 98.50 156 GLU A CA 1
ATOM 1182 C C . GLU A 1 156 ? 6.015 -1.404 -2.032 1.00 98.50 156 GLU A C 1
ATOM 1184 O O . GLU A 1 156 ? 4.855 -1.009 -2.151 1.00 98.50 156 GLU A O 1
ATOM 1189 N N . GLN A 1 157 ? 6.416 -2.124 -0.988 1.00 98.50 157 GLN A N 1
ATOM 1190 C CA . GLN A 1 157 ? 5.548 -2.421 0.141 1.00 98.50 157 GLN A CA 1
ATOM 1191 C C . GLN A 1 157 ? 6.305 -2.207 1.443 1.00 98.50 157 GLN A C 1
ATOM 1193 O O . GLN A 1 157 ? 7.409 -2.725 1.614 1.00 98.50 157 GLN A O 1
ATOM 1198 N N . VAL A 1 158 ? 5.684 -1.462 2.353 1.00 98.69 158 VAL A N 1
ATOM 1199 C CA . VAL A 1 158 ? 6.133 -1.277 3.733 1.00 98.69 158 VAL A CA 1
ATOM 1200 C C . VAL A 1 158 ? 5.141 -1.995 4.637 1.00 98.69 158 VAL A C 1
ATOM 1202 O O . VAL A 1 158 ? 3.944 -1.717 4.566 1.00 98.69 158 VAL A O 1
ATOM 1205 N N . VAL A 1 159 ? 5.636 -2.889 5.495 1.00 98.00 159 VAL A N 1
ATOM 1206 C CA . VAL A 1 159 ? 4.823 -3.600 6.492 1.00 98.00 159 VAL A CA 1
ATOM 1207 C C . VAL A 1 159 ? 5.398 -3.374 7.883 1.00 98.00 159 VAL A C 1
ATOM 1209 O O . VAL A 1 159 ? 6.584 -3.588 8.128 1.00 98.00 159 VAL A O 1
ATOM 1212 N N . ILE A 1 160 ? 4.536 -2.980 8.815 1.00 97.62 160 ILE A N 1
ATOM 1213 C CA . ILE A 1 160 ? 4.820 -2.932 10.246 1.00 97.62 160 ILE A CA 1
ATOM 1214 C C . ILE A 1 160 ? 4.002 -4.057 10.886 1.00 97.62 160 ILE A C 1
ATOM 1216 O O . ILE A 1 160 ? 2.825 -3.887 11.190 1.00 97.62 160 ILE A O 1
ATOM 1220 N N . HIS A 1 161 ? 4.618 -5.231 11.059 1.00 93.94 161 HIS A N 1
ATOM 1221 C CA . HIS A 1 161 ? 3.922 -6.447 11.513 1.00 93.94 161 HIS A CA 1
ATOM 1222 C C . HIS A 1 161 ? 3.339 -6.352 12.925 1.00 93.94 161 HIS A C 1
ATOM 1224 O O . HIS A 1 161 ? 2.379 -7.043 13.254 1.00 93.94 161 HIS A O 1
ATOM 1230 N N . SER A 1 162 ? 3.953 -5.553 13.792 1.00 93.19 162 SER A N 1
ATOM 1231 C CA . SER A 1 162 ? 3.508 -5.376 15.175 1.00 93.19 162 SER A CA 1
ATOM 1232 C C . SER A 1 162 ? 3.731 -3.924 15.585 1.00 93.19 162 SER A C 1
ATOM 1234 O O . SER A 1 162 ? 4.711 -3.635 16.280 1.00 93.19 162 SER A O 1
ATOM 1236 N N . PRO A 1 163 ? 2.882 -2.994 15.103 1.00 92.19 163 PRO A N 1
ATOM 1237 C CA . PRO A 1 163 ? 2.942 -1.606 15.533 1.00 92.19 163 PRO A CA 1
ATOM 1238 C C . PRO A 1 163 ? 2.744 -1.549 17.051 1.00 92.19 163 PRO A C 1
ATOM 1240 O O . PRO A 1 163 ? 1.983 -2.325 17.627 1.00 92.19 163 PRO A O 1
ATOM 1243 N N . ASN A 1 164 ? 3.488 -0.678 17.724 1.00 87.00 164 ASN A N 1
ATOM 1244 C CA . ASN A 1 164 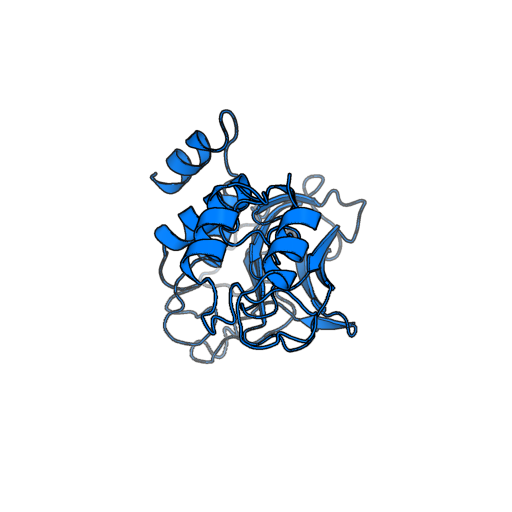? 3.461 -0.561 19.184 1.00 87.00 164 ASN A CA 1
ATOM 1245 C C . ASN A 1 164 ? 3.331 0.889 19.667 1.00 87.00 164 ASN A C 1
ATOM 1247 O O . ASN A 1 164 ? 3.398 1.141 20.871 1.00 87.00 164 ASN A O 1
ATOM 1251 N N . VAL A 1 165 ? 3.158 1.831 18.739 1.00 89.31 165 VAL A N 1
ATOM 1252 C CA . VAL A 1 165 ? 2.980 3.252 19.025 1.00 89.31 165 VAL A CA 1
ATOM 1253 C C . VAL A 1 165 ? 1.555 3.628 18.619 1.00 89.31 165 VAL A C 1
ATOM 1255 O O . VAL A 1 165 ? 1.251 3.600 17.432 1.00 89.31 165 VAL A O 1
ATOM 1258 N N . PRO A 1 166 ? 0.663 3.963 19.564 1.00 86.25 166 PRO A N 1
ATOM 1259 C CA . PRO A 1 166 ? -0.662 4.458 19.212 1.00 86.25 166 PRO A CA 1
ATOM 1260 C C . PRO A 1 166 ? -0.577 5.862 18.600 1.00 86.25 166 PRO A C 1
ATOM 1262 O O . PRO A 1 166 ? 0.295 6.652 18.974 1.00 86.25 166 PRO A O 1
ATOM 1265 N N . GLY A 1 167 ? -1.518 6.183 17.712 1.00 86.69 167 GLY A N 1
ATOM 1266 C CA . GLY A 1 167 ? -1.687 7.512 17.127 1.00 86.69 167 GLY A CA 1
ATOM 1267 C C . GLY A 1 167 ? -1.550 7.548 15.605 1.00 86.69 167 GLY A C 1
ATOM 1268 O O . GLY A 1 167 ? -1.645 6.526 14.921 1.00 86.69 167 GLY A O 1
ATOM 1269 N N . SER A 1 168 ? -1.294 8.758 15.107 1.00 92.81 168 SER A N 1
ATOM 1270 C CA . SER A 1 168 ? -1.265 9.078 13.682 1.00 92.81 168 SER A CA 1
ATOM 1271 C C . SER A 1 168 ? 0.012 8.615 12.988 1.00 92.81 168 SER A C 1
ATOM 1273 O O . SER A 1 168 ? 1.111 9.093 13.288 1.00 92.81 168 SER A O 1
ATOM 1275 N N . TYR A 1 169 ? -0.132 7.733 12.007 1.00 97.56 169 TYR A N 1
ATOM 1276 C CA . TYR A 1 169 ? 0.933 7.349 11.089 1.00 97.56 169 TYR A CA 1
ATOM 1277 C C . TYR A 1 169 ? 0.845 8.178 9.808 1.00 97.56 169 TYR A C 1
ATOM 1279 O O . TYR A 1 169 ? -0.236 8.534 9.337 1.00 97.56 169 TYR A O 1
ATOM 1287 N N . THR A 1 170 ? 2.001 8.486 9.221 1.00 98.31 170 THR A N 1
ATOM 1288 C CA . THR A 1 170 ? 2.087 9.222 7.953 1.00 98.31 170 THR A CA 1
ATOM 1289 C C . THR A 1 170 ? 2.730 8.354 6.883 1.00 98.31 170 THR A C 1
ATOM 1291 O O . THR A 1 170 ? 3.906 8.007 6.986 1.00 98.31 170 THR A O 1
ATOM 1294 N N . VAL A 1 171 ? 1.989 8.047 5.823 1.00 98.62 171 VAL A N 1
ATOM 1295 C CA . VAL A 1 171 ? 2.544 7.500 4.583 1.00 98.62 171 VAL A CA 1
ATOM 1296 C C . VAL A 1 171 ? 3.070 8.645 3.737 1.00 98.62 171 VAL A C 1
ATOM 1298 O O . VAL A 1 171 ? 2.380 9.639 3.516 1.00 98.62 171 VAL A O 1
ATOM 1301 N N . GLN A 1 172 ? 4.302 8.504 3.275 1.00 98.50 172 GLN A N 1
ATOM 1302 C CA . GLN A 1 172 ? 5.014 9.487 2.476 1.00 98.50 172 GLN A CA 1
ATOM 1303 C C . GLN A 1 172 ? 5.366 8.877 1.128 1.00 98.50 172 GLN A C 1
ATOM 1305 O O . GLN A 1 172 ? 5.912 7.774 1.073 1.00 98.50 172 GLN A O 1
ATOM 1310 N N . ILE A 1 173 ? 5.060 9.608 0.059 1.00 98.25 173 ILE A N 1
ATOM 1311 C CA . ILE A 1 173 ? 5.459 9.265 -1.302 1.00 98.25 173 ILE A CA 1
ATOM 1312 C C . ILE A 1 173 ? 6.273 10.425 -1.859 1.00 98.25 173 ILE A C 1
ATOM 1314 O O . ILE A 1 173 ? 5.755 11.524 -2.060 1.00 98.25 173 ILE A O 1
ATOM 1318 N N . SER A 1 174 ? 7.550 10.176 -2.108 1.00 97.19 174 SER A N 1
ATOM 1319 C CA . SER A 1 174 ? 8.446 11.102 -2.803 1.00 97.19 174 SER A CA 1
ATOM 1320 C C . SER A 1 174 ? 8.917 10.492 -4.118 1.00 97.19 174 SER A C 1
ATOM 1322 O O . SER A 1 174 ? 8.446 9.431 -4.517 1.00 97.19 174 SER A O 1
ATOM 1324 N N . TYR A 1 175 ? 9.823 11.161 -4.822 1.00 95.81 175 TYR A N 1
ATOM 1325 C CA . TYR A 1 175 ? 10.516 10.586 -5.972 1.00 95.81 175 TYR A CA 1
ATOM 1326 C C . TYR A 1 175 ? 11.965 11.058 -6.019 1.00 95.81 175 TYR A C 1
ATOM 1328 O O . TYR A 1 175 ? 12.282 12.164 -5.563 1.00 95.81 175 TYR A O 1
ATOM 1336 N N . LYS A 1 176 ? 12.835 10.240 -6.612 1.00 92.38 176 LYS A N 1
ATOM 1337 C CA . LYS A 1 176 ? 14.233 10.600 -6.845 1.00 92.38 176 LYS A CA 1
ATOM 1338 C C . LYS A 1 176 ? 14.397 11.417 -8.122 1.00 92.38 176 LYS A C 1
ATOM 1340 O O . LYS A 1 176 ? 13.682 11.237 -9.108 1.00 92.38 176 LYS A O 1
ATOM 1345 N N . ASP A 1 177 ? 15.375 12.317 -8.089 1.00 89.88 177 ASP A N 1
ATOM 1346 C CA . ASP A 1 177 ? 15.788 13.179 -9.197 1.00 89.88 177 ASP A CA 1
ATOM 1347 C C . ASP A 1 177 ? 14.629 13.926 -9.882 1.00 89.88 177 ASP A C 1
ATOM 1349 O O . ASP A 1 177 ? 14.177 14.970 -9.409 1.00 89.88 177 ASP A O 1
ATOM 1353 N N . SER A 1 178 ? 14.168 13.428 -11.030 1.00 89.88 178 SER A N 1
ATOM 1354 C CA . SER A 1 178 ? 13.137 14.062 -11.845 1.00 89.88 178 SER A CA 1
ATOM 1355 C C . SER A 1 178 ? 12.245 13.024 -12.502 1.00 89.88 178 SER A C 1
ATOM 1357 O O . SER A 1 178 ? 12.737 12.024 -13.020 1.00 89.88 178 SER A O 1
ATOM 1359 N N . LEU A 1 179 ? 10.951 13.321 -12.581 1.00 93.38 179 LEU A N 1
ATOM 1360 C CA . LEU A 1 179 ? 9.990 12.481 -13.282 1.00 93.38 179 LEU A CA 1
ATOM 1361 C C . LEU A 1 179 ? 10.005 12.751 -14.786 1.00 93.38 179 LEU A C 1
ATOM 1363 O O . LEU A 1 179 ? 10.063 13.894 -15.247 1.00 93.38 179 LEU A O 1
ATOM 1367 N N . THR A 1 180 ? 9.887 11.684 -15.564 1.00 91.69 180 THR A N 1
ATOM 1368 C CA . THR A 1 180 ? 9.673 11.751 -17.012 1.00 91.69 180 THR A CA 1
ATOM 1369 C C . THR A 1 180 ? 8.173 11.814 -17.350 1.00 91.69 180 THR A C 1
ATOM 1371 O O . THR A 1 180 ? 7.323 11.630 -16.484 1.00 91.69 180 THR A O 1
ATOM 1374 N N . ASN A 1 181 ? 7.822 12.103 -18.612 1.00 89.88 181 ASN A N 1
ATOM 1375 C CA . ASN A 1 181 ? 6.436 12.108 -19.125 1.00 89.88 181 ASN A CA 1
ATOM 1376 C C . ASN A 1 181 ? 5.434 13.036 -18.403 1.00 89.88 181 ASN A C 1
ATOM 1378 O O . ASN A 1 181 ? 4.235 12.762 -18.404 1.00 89.88 181 ASN A O 1
ATOM 1382 N N . ASN A 1 182 ? 5.902 14.170 -17.870 1.00 88.50 182 ASN A N 1
ATOM 1383 C CA . ASN A 1 182 ? 5.091 15.135 -17.109 1.00 88.50 182 ASN A CA 1
ATOM 1384 C C . ASN A 1 182 ? 4.464 14.545 -15.831 1.00 88.50 182 ASN A C 1
ATOM 1386 O O . ASN A 1 182 ? 3.382 14.967 -15.427 1.00 88.50 182 ASN A O 1
ATOM 1390 N N . GLY A 1 183 ? 5.138 13.571 -15.217 1.00 94.62 183 GLY A N 1
ATOM 1391 C CA . GLY A 1 183 ? 4.750 13.002 -13.934 1.00 94.62 183 GLY A CA 1
ATOM 1392 C C . GLY A 1 183 ? 4.543 11.492 -13.972 1.00 94.62 183 GLY A C 1
ATOM 1393 O O . GLY A 1 183 ? 4.572 10.851 -15.025 1.00 94.62 183 GLY A O 1
ATOM 1394 N N . GLN A 1 184 ? 4.315 10.921 -12.793 1.00 96.94 184 GLN A N 1
ATOM 1395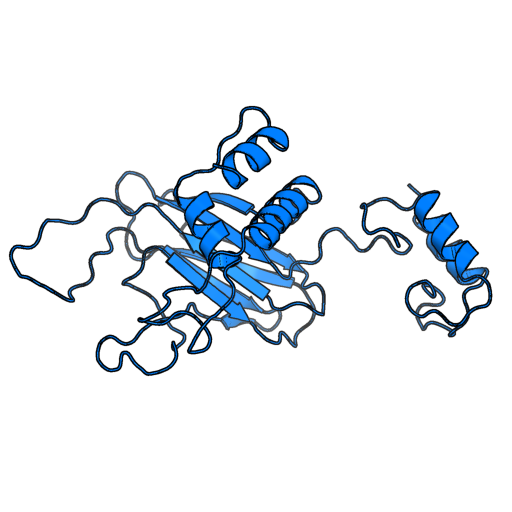 C CA . GLN A 1 184 ? 4.090 9.494 -12.604 1.00 96.94 184 GLN A CA 1
ATOM 1396 C C . GLN A 1 184 ? 2.763 9.265 -11.893 1.00 96.94 184 GLN A C 1
ATOM 1398 O O . GLN A 1 184 ? 2.594 9.599 -10.721 1.00 96.94 184 GLN A O 1
ATOM 1403 N N . HIS A 1 185 ? 1.817 8.649 -12.599 1.00 97.38 185 HIS A N 1
ATOM 1404 C CA . HIS A 1 185 ? 0.631 8.117 -11.945 1.00 97.38 185 HIS A CA 1
ATOM 1405 C C . HIS A 1 185 ? 1.003 6.924 -11.076 1.00 97.38 185 HIS A C 1
ATOM 1407 O O . HIS A 1 185 ? 1.715 6.023 -11.533 1.00 97.38 185 HIS A O 1
ATOM 1413 N N . TYR A 1 186 ? 0.460 6.892 -9.868 1.00 98.12 186 TYR A N 1
ATOM 1414 C CA . TYR A 1 186 ? 0.662 5.806 -8.927 1.00 98.12 186 TYR A CA 1
ATOM 1415 C C . TYR A 1 186 ? -0.657 5.372 -8.302 1.00 98.12 186 TYR A C 1
ATOM 1417 O O . TYR A 1 186 ? -1.655 6.098 -8.319 1.00 98.12 186 TYR A O 1
ATOM 1425 N N . SER A 1 187 ? -0.622 4.166 -7.752 1.00 98.69 187 SER A N 1
ATOM 1426 C CA . SER A 1 187 ? -1.694 3.596 -6.957 1.00 98.69 187 SER A CA 1
ATOM 1427 C C . SER A 1 187 ? -1.130 3.161 -5.616 1.00 98.69 187 SER A C 1
ATOM 1429 O O . SER A 1 187 ? -0.123 2.453 -5.580 1.00 98.69 187 SER A O 1
ATOM 1431 N N . LEU A 1 188 ? -1.780 3.579 -4.541 1.00 98.69 188 LEU A N 1
ATOM 1432 C CA . LEU A 1 188 ? -1.429 3.266 -3.165 1.00 98.69 188 LEU A CA 1
ATOM 1433 C C . LEU A 1 188 ? -2.599 2.511 -2.523 1.00 98.69 188 LEU A C 1
ATOM 1435 O O . LEU A 1 188 ? -3.743 2.951 -2.602 1.00 98.69 188 LEU A O 1
ATOM 1439 N N . ILE A 1 189 ? -2.305 1.374 -1.898 1.00 98.62 189 ILE A N 1
ATOM 1440 C CA . ILE A 1 189 ? -3.257 0.587 -1.106 1.00 98.62 189 ILE A CA 1
ATOM 1441 C C . ILE A 1 189 ? -2.750 0.568 0.330 1.00 98.62 189 ILE A C 1
ATOM 1443 O O . ILE A 1 189 ? -1.562 0.319 0.552 1.00 98.62 189 ILE A O 1
ATOM 1447 N N . MET A 1 190 ? -3.628 0.857 1.286 1.00 98.12 190 MET A N 1
ATOM 1448 C CA . MET A 1 190 ? -3.272 0.974 2.700 1.00 98.12 190 MET A CA 1
ATOM 1449 C C . MET A 1 190 ? -4.226 0.173 3.588 1.00 98.12 190 MET A C 1
ATOM 1451 O O . MET A 1 190 ? -5.441 0.201 3.373 1.00 98.12 190 MET A O 1
ATOM 1455 N N . SER A 1 191 ? -3.668 -0.478 4.608 1.00 96.94 191 SER A N 1
ATOM 1456 C CA . SER A 1 191 ? -4.390 -1.205 5.657 1.00 96.94 191 SER A CA 1
ATOM 1457 C C . SER A 1 191 ? -3.816 -0.893 7.047 1.00 96.94 191 SER A C 1
ATOM 1459 O O . SER A 1 191 ? -2.707 -0.366 7.178 1.00 96.94 191 SER A O 1
ATOM 1461 N N . GLY A 1 192 ? -4.571 -1.239 8.093 1.00 93.69 192 GLY A N 1
ATOM 1462 C CA . GLY A 1 192 ? -4.240 -0.931 9.490 1.00 93.69 192 GLY A CA 1
ATOM 1463 C C . GLY A 1 192 ? -4.705 0.454 9.946 1.00 93.69 192 GLY A C 1
ATOM 1464 O O . GLY A 1 192 ? -4.492 0.824 11.097 1.00 93.69 192 GLY A O 1
ATOM 1465 N N . GLN A 1 193 ? -5.348 1.227 9.067 1.00 92.38 193 GLN A N 1
ATOM 1466 C CA . GLN A 1 193 ? -6.054 2.435 9.481 1.00 92.38 193 GLN A CA 1
ATOM 1467 C C . GLN A 1 193 ? -7.313 2.063 10.247 1.00 92.38 193 GLN A C 1
ATOM 1469 O O . GLN A 1 193 ? -8.075 1.204 9.788 1.00 92.38 193 GLN A O 1
ATOM 1474 N N . LEU A 1 194 ? -7.561 2.806 11.317 1.00 86.50 194 LEU A N 1
ATOM 1475 C CA . LEU A 1 194 ? -8.872 2.937 11.917 1.00 86.50 194 LEU A CA 1
ATOM 1476 C C . LEU A 1 194 ? -9.855 3.421 10.840 1.00 86.50 194 LEU A C 1
ATOM 1478 O O . LEU A 1 194 ? -9.623 4.429 10.166 1.00 86.50 194 LEU A O 1
ATOM 1482 N N . THR A 1 195 ? -10.907 2.644 10.612 1.00 77.75 195 THR A N 1
ATOM 1483 C CA . THR A 1 195 ? -11.967 2.947 9.648 1.00 77.75 195 THR A CA 1
ATOM 1484 C C . THR A 1 195 ? -13.140 3.573 10.375 1.00 77.75 195 THR A C 1
ATOM 1486 O O . THR A 1 195 ? -13.769 2.913 11.193 1.00 77.75 195 THR A O 1
ATOM 1489 N N . GLY A 1 196 ? -13.408 4.845 10.070 1.00 61.00 196 GLY A N 1
ATOM 1490 C CA . GLY A 1 196 ? -14.314 5.678 10.860 1.00 61.00 196 GLY A CA 1
ATOM 1491 C C . GLY A 1 196 ? -13.623 6.252 12.099 1.00 61.00 196 GLY A C 1
ATOM 1492 O O . GLY A 1 196 ? -12.561 5.791 12.515 1.00 61.00 196 GLY A O 1
ATOM 1493 N N . GLU A 1 197 ? -14.210 7.286 12.697 1.00 53.41 197 GLU A N 1
ATOM 1494 C CA . GLU A 1 197 ? -14.035 7.424 14.142 1.00 53.41 197 GLU A CA 1
ATOM 1495 C C . GLU A 1 197 ? -14.781 6.233 14.750 1.00 53.41 197 GLU A C 1
ATOM 1497 O O . GLU A 1 197 ? -15.885 5.947 14.288 1.00 53.41 197 GLU A O 1
ATOM 1502 N N . GLU A 1 198 ? -14.219 5.517 15.731 1.00 57.12 198 GLU A N 1
ATOM 1503 C CA . GLU A 1 198 ? -15.075 4.674 16.571 1.00 57.12 198 GLU A CA 1
ATOM 1504 C C . GLU A 1 198 ? -16.117 5.613 17.183 1.00 57.12 198 GLU A C 1
ATOM 1506 O O . GLU A 1 198 ? -15.837 6.329 18.150 1.00 57.12 198 GLU A O 1
ATOM 1511 N N . LEU A 1 199 ? -17.304 5.672 16.578 1.00 67.25 199 LEU A N 1
ATOM 1512 C CA . LEU A 1 199 ? -18.436 6.311 17.205 1.00 67.25 199 LEU A CA 1
ATOM 1513 C C . LEU A 1 199 ? -18.707 5.463 18.431 1.00 67.25 199 LEU A C 1
ATOM 1515 O O . LEU A 1 199 ? -18.979 4.270 18.341 1.00 67.25 199 LEU A O 1
ATOM 1519 N N . LEU A 1 200 ? -18.516 6.058 19.597 1.00 74.56 200 LEU A N 1
ATOM 1520 C CA . LEU A 1 200 ? -18.597 5.334 20.848 1.00 74.56 200 LEU A CA 1
ATOM 1521 C C . LEU A 1 200 ? -20.042 4.834 21.012 1.00 74.56 200 LEU A C 1
ATOM 1523 O O . LEU A 1 200 ? -20.944 5.622 21.283 1.00 74.56 200 LEU A O 1
ATOM 1527 N N . GLY A 1 201 ? -20.259 3.535 20.796 1.00 80.88 201 GLY A N 1
ATOM 1528 C CA . GLY A 1 201 ? -21.593 2.935 20.710 1.00 80.88 201 GLY A CA 1
ATOM 1529 C C . GLY A 1 201 ? -21.995 2.396 19.332 1.00 80.88 201 GLY A C 1
ATOM 1530 O O . GLY A 1 201 ? -23.068 1.817 19.261 1.00 80.88 201 GLY A O 1
ATOM 1531 N N . ASP A 1 202 ? -21.173 2.532 18.286 1.00 86.25 202 ASP A N 1
ATOM 1532 C CA . ASP A 1 202 ? -21.328 1.819 17.007 1.00 86.25 202 ASP A CA 1
ATOM 1533 C C . ASP A 1 202 ? -20.724 0.417 17.157 1.00 86.25 202 ASP A C 1
ATOM 1535 O O . ASP A 1 202 ? -19.526 0.181 16.983 1.00 86.25 202 ASP A O 1
ATOM 1539 N N . PHE A 1 203 ? -21.562 -0.521 17.576 1.00 84.12 203 PHE A N 1
ATOM 1540 C CA . PHE A 1 203 ? -21.196 -1.918 17.767 1.00 84.12 203 PHE A CA 1
ATOM 1541 C C . PHE A 1 203 ? -21.278 -2.722 16.468 1.00 84.12 203 PHE A C 1
ATOM 1543 O O . PHE A 1 203 ? -20.794 -3.855 16.415 1.00 84.12 203 PHE A O 1
ATOM 1550 N N . THR A 1 204 ? -21.902 -2.177 15.428 1.00 80.50 204 THR A N 1
ATOM 1551 C CA . THR A 1 204 ? -21.976 -2.817 14.111 1.00 80.50 204 THR A CA 1
ATOM 1552 C C . THR A 1 204 ? -20.798 -2.453 13.205 1.00 80.50 204 THR A C 1
ATOM 1554 O O . THR A 1 204 ? -20.503 -3.198 12.268 1.00 80.50 204 THR A O 1
ATOM 1557 N N . GLY A 1 205 ? -20.098 -1.356 13.505 1.00 72.19 205 GLY A N 1
ATOM 1558 C CA . GLY A 1 205 ? -19.033 -0.783 12.687 1.00 72.19 205 GLY A CA 1
ATOM 1559 C C . GLY A 1 205 ? -19.549 -0.181 11.378 1.00 72.19 205 GLY A C 1
ATOM 1560 O O . GLY A 1 205 ? -18.790 -0.101 10.410 1.00 72.19 205 GLY A O 1
ATOM 1561 N N . ASN A 1 206 ? -20.839 0.168 11.304 1.00 71.31 206 ASN A N 1
ATOM 1562 C CA . ASN A 1 206 ? -21.472 0.677 10.084 1.00 71.31 206 ASN A CA 1
ATOM 1563 C C . ASN A 1 206 ? -21.332 2.209 9.929 1.00 71.31 206 ASN A C 1
ATOM 1565 O O . ASN A 1 206 ? -21.786 2.773 8.928 1.00 71.31 206 ASN A O 1
ATOM 1569 N N . GLY A 1 207 ? -20.686 2.875 10.892 1.00 73.06 207 GLY A N 1
ATOM 1570 C CA . GLY A 1 207 ? -20.487 4.320 10.929 1.00 73.06 207 GLY A CA 1
ATOM 1571 C C . GLY A 1 207 ? -21.693 5.103 11.455 1.00 73.06 207 GLY A C 1
ATOM 1572 O O . GLY A 1 207 ? -21.712 6.330 11.317 1.00 73.06 207 GLY A O 1
ATOM 1573 N N . LEU A 1 208 ? -22.687 4.427 12.031 1.00 81.56 208 LEU A N 1
ATOM 1574 C CA . LEU A 1 208 ? -23.868 4.992 12.677 1.00 81.56 208 LEU A CA 1
ATOM 1575 C C . LEU A 1 208 ? -24.006 4.415 14.092 1.00 81.56 208 LEU A C 1
ATOM 1577 O O . LEU A 1 208 ? -23.526 3.331 14.384 1.00 81.56 208 LEU A O 1
ATOM 1581 N N . VAL A 1 209 ? -24.659 5.163 14.976 1.00 88.06 209 VAL A N 1
ATOM 1582 C CA . VAL A 1 209 ? -25.101 4.683 16.286 1.00 88.06 209 VAL A CA 1
ATOM 1583 C C . VAL A 1 209 ? -26.617 4.700 16.271 1.00 88.06 209 VAL A C 1
ATOM 1585 O O . VAL A 1 209 ? -27.246 5.745 16.477 1.00 88.06 209 VAL A O 1
ATOM 1588 N N . ASP A 1 210 ? -27.206 3.543 15.994 1.00 90.75 210 ASP A N 1
ATOM 1589 C CA . ASP A 1 210 ? -28.625 3.420 15.705 1.00 90.75 210 ASP A CA 1
ATOM 1590 C C . ASP A 1 210 ? -29.311 2.266 16.466 1.00 90.75 210 ASP A C 1
ATOM 1592 O O . ASP A 1 210 ? -28.922 1.845 17.562 1.00 90.75 210 ASP A O 1
ATOM 1596 N N . PHE A 1 211 ? -30.452 1.812 15.942 1.00 94.81 211 PHE A N 1
ATOM 1597 C CA . PHE A 1 211 ? -31.228 0.749 16.572 1.00 94.81 211 PHE A CA 1
ATOM 1598 C C . PHE A 1 211 ? -30.551 -0.623 16.508 1.00 94.81 211 PHE A C 1
ATOM 1600 O O . PHE A 1 211 ? -30.842 -1.448 17.377 1.00 94.81 211 PHE A O 1
ATOM 1607 N N . GLU A 1 212 ? -29.692 -0.875 15.522 1.00 91.88 212 GLU A N 1
ATOM 1608 C CA . GLU A 1 212 ? -28.926 -2.117 15.414 1.00 91.88 212 GLU A CA 1
ATOM 1609 C C . GLU A 1 212 ? -27.905 -2.200 16.559 1.00 91.88 212 GLU A C 1
ATOM 1611 O O . GLU A 1 212 ? -27.809 -3.229 17.234 1.00 91.88 212 GLU A O 1
ATOM 1616 N N . ASP A 1 213 ? -27.255 -1.086 16.898 1.00 92.00 213 ASP A N 1
ATOM 1617 C CA . ASP A 1 213 ? -26.340 -1.011 18.041 1.00 92.00 213 ASP A CA 1
ATOM 1618 C C . ASP A 1 213 ? -27.069 -1.120 19.381 1.00 92.00 213 ASP A C 1
ATOM 1620 O O . ASP A 1 213 ? -26.628 -1.815 20.304 1.00 92.00 213 ASP A O 1
ATOM 1624 N N . LEU A 1 214 ? -28.240 -0.486 19.492 1.00 95.31 214 LEU A N 1
ATOM 1625 C CA . LEU A 1 214 ? -29.077 -0.628 20.679 1.00 95.31 214 LEU A CA 1
ATOM 1626 C C . LEU A 1 214 ? -29.515 -2.083 20.893 1.00 95.31 214 LEU A C 1
ATOM 1628 O O . LEU A 1 214 ? -29.567 -2.544 22.037 1.00 95.31 214 LEU A O 1
ATOM 1632 N N . GLU A 1 215 ? -29.844 -2.809 19.823 1.00 96.12 215 GLU A N 1
ATOM 1633 C CA . GLU A 1 215 ? -30.197 -4.228 19.909 1.00 96.12 215 GLU A CA 1
ATOM 1634 C C . GLU A 1 215 ? -29.030 -5.049 20.469 1.00 96.12 215 GLU A C 1
ATOM 1636 O O . GLU A 1 215 ? -29.236 -5.864 21.378 1.00 96.12 215 GLU A O 1
ATOM 1641 N N . ILE A 1 216 ? -27.807 -4.778 20.005 1.00 91.75 216 ILE A N 1
ATOM 1642 C CA . ILE A 1 216 ? -26.586 -5.418 20.503 1.00 91.75 216 ILE A CA 1
ATOM 1643 C C . ILE A 1 216 ? -26.380 -5.107 21.993 1.00 91.75 216 ILE A C 1
ATOM 1645 O O . ILE A 1 216 ? -26.231 -6.035 22.794 1.00 91.75 216 ILE A O 1
ATOM 1649 N N . LEU A 1 217 ? -26.453 -3.834 22.397 1.00 94.44 217 LEU A N 1
ATOM 1650 C CA . LEU A 1 217 ? -26.291 -3.420 23.797 1.00 94.44 217 LEU A CA 1
ATOM 1651 C C . LEU A 1 217 ? -27.309 -4.103 24.718 1.00 94.44 217 LEU A C 1
ATOM 1653 O O . LEU A 1 217 ? -26.959 -4.648 25.768 1.00 94.44 217 LEU A O 1
ATOM 1657 N N . VAL A 1 218 ? -28.584 -4.108 24.324 1.00 94.56 218 VAL A N 1
ATOM 1658 C CA . VAL A 1 218 ? -29.663 -4.719 25.114 1.00 94.56 218 VAL A CA 1
ATOM 1659 C C . VAL A 1 218 ? -29.530 -6.245 25.158 1.00 94.56 218 VAL A C 1
ATOM 1661 O O . VAL A 1 218 ? -29.871 -6.855 26.176 1.00 94.56 218 VAL A O 1
ATOM 1664 N N . GLY A 1 219 ? -28.986 -6.871 24.111 1.00 95.25 219 GLY A N 1
ATOM 1665 C CA . GLY A 1 219 ? -28.688 -8.306 24.077 1.00 95.25 219 GLY A CA 1
ATOM 1666 C C . GLY A 1 219 ? -27.730 -8.760 25.184 1.00 95.25 219 GLY A C 1
ATOM 1667 O O . GLY A 1 219 ? -27.847 -9.882 25.687 1.00 95.25 219 GLY A O 1
ATOM 1668 N N . TYR A 1 220 ? -26.851 -7.863 25.629 1.00 94.19 220 TYR A N 1
ATOM 1669 C CA . TYR A 1 220 ? -25.856 -8.107 26.672 1.00 94.19 220 TYR A CA 1
ATOM 1670 C C . TYR A 1 220 ? -26.171 -7.408 27.999 1.00 94.19 220 TYR A C 1
ATOM 1672 O O . TYR A 1 220 ? -25.322 -7.333 28.883 1.00 94.19 220 TYR A O 1
ATOM 1680 N N . TRP A 1 221 ? -27.404 -6.936 28.187 1.00 95.94 221 TRP A N 1
ATOM 1681 C CA . TRP A 1 221 ? -27.799 -6.198 29.385 1.00 95.94 221 TRP A CA 1
ATOM 1682 C C . TRP A 1 221 ? -27.494 -6.955 30.689 1.00 95.94 221 TRP A C 1
ATOM 1684 O O . TRP A 1 221 ? -27.909 -8.105 30.865 1.00 95.94 221 TRP A O 1
ATOM 1694 N N . LEU A 1 222 ? -26.811 -6.287 31.628 1.00 93.12 222 LEU A N 1
ATOM 1695 C CA . LEU A 1 222 ? -26.313 -6.827 32.904 1.00 93.12 222 LEU A CA 1
ATOM 1696 C C . LEU A 1 222 ? -25.318 -7.992 32.769 1.00 93.12 222 LEU A C 1
ATOM 1698 O O . LEU A 1 222 ? -25.078 -8.712 33.743 1.00 93.12 222 LEU A O 1
ATOM 1702 N N . GLN A 1 223 ? -24.748 -8.192 31.583 1.00 93.38 223 GLN A N 1
ATOM 1703 C CA . GLN A 1 223 ? -23.682 -9.157 31.340 1.00 93.38 223 GLN A CA 1
ATOM 1704 C C . GLN A 1 223 ? -22.325 -8.453 31.375 1.00 93.38 223 GLN A C 1
ATOM 1706 O O . GLN A 1 223 ? -22.231 -7.232 31.261 1.00 93.38 223 GLN A O 1
ATOM 1711 N N . ASN A 1 224 ? -21.273 -9.243 31.571 1.00 90.62 224 ASN A N 1
ATOM 1712 C CA . ASN A 1 224 ? -19.900 -8.761 31.527 1.00 90.62 224 ASN A CA 1
ATOM 1713 C C . ASN A 1 224 ? -19.349 -8.976 30.123 1.00 90.62 224 ASN A C 1
ATOM 1715 O O . ASN A 1 224 ? -18.772 -10.026 29.843 1.00 90.62 224 ASN A O 1
ATOM 1719 N N . GLU A 1 225 ? -19.576 -7.993 29.261 1.00 87.62 225 GLU A N 1
ATOM 1720 C CA . GLU A 1 225 ? -19.176 -8.038 27.861 1.00 87.62 225 GLU A CA 1
ATOM 1721 C C . GLU A 1 225 ? -18.339 -6.802 27.526 1.00 87.62 225 GLU A C 1
ATOM 1723 O O . GLU A 1 225 ? -18.887 -5.732 27.260 1.00 87.62 225 GLU A O 1
ATOM 1728 N N . PRO A 1 226 ? -16.999 -6.931 27.527 1.00 83.44 226 PRO A N 1
ATOM 1729 C CA . PRO A 1 226 ? -16.083 -5.805 27.339 1.00 83.44 226 PRO A CA 1
ATOM 1730 C C . PRO A 1 226 ? -16.250 -5.053 26.016 1.00 83.44 226 PRO A C 1
ATOM 1732 O O . PRO A 1 226 ? -15.722 -3.952 25.883 1.00 83.44 226 PRO A O 1
ATOM 1735 N N . PHE A 1 227 ? -16.910 -5.676 25.036 1.00 81.94 227 PHE A N 1
ATOM 1736 C CA . PHE A 1 227 ? -17.197 -5.099 23.726 1.00 81.94 227 PHE A CA 1
ATOM 1737 C C . PHE A 1 227 ? -18.275 -4.005 23.785 1.00 81.94 227 PHE A C 1
ATOM 1739 O O . PHE A 1 227 ? -18.144 -2.988 23.117 1.00 81.94 227 PHE A O 1
ATOM 1746 N N . VAL A 1 228 ? -19.302 -4.195 24.615 1.00 86.50 228 VAL A N 1
ATOM 1747 C CA . VAL A 1 228 ? -20.463 -3.291 24.750 1.00 86.50 228 VAL A CA 1
ATOM 1748 C C . VAL A 1 228 ? -20.456 -2.473 26.044 1.00 86.50 228 VAL A C 1
ATOM 1750 O O . VAL A 1 228 ? -21.255 -1.553 26.189 1.00 86.50 228 VAL A O 1
ATOM 1753 N N . ASP A 1 229 ? -19.554 -2.793 26.975 1.00 87.06 229 ASP A N 1
ATOM 1754 C CA . ASP A 1 229 ? -19.220 -1.969 28.142 1.00 87.06 229 ASP A CA 1
ATOM 1755 C C . ASP A 1 229 ? -18.362 -0.775 27.686 1.00 87.06 229 ASP A C 1
ATOM 1757 O O . ASP A 1 229 ? -17.136 -0.857 27.565 1.00 87.06 229 ASP A O 1
ATOM 1761 N N . ILE A 1 230 ? -19.040 0.315 27.339 1.00 85.31 230 ILE A N 1
ATOM 1762 C CA . ILE A 1 230 ? -18.464 1.556 26.810 1.00 85.31 230 ILE A CA 1
ATOM 1763 C C . ILE A 1 230 ? -18.407 2.665 27.863 1.00 85.31 230 ILE A C 1
ATOM 1765 O O . ILE A 1 230 ? -17.708 3.663 27.663 1.00 85.31 230 ILE A O 1
ATOM 1769 N N . ALA A 1 231 ? -19.109 2.514 28.987 1.00 84.12 231 ALA A N 1
ATOM 1770 C CA . ALA A 1 231 ? -19.157 3.503 30.046 1.00 84.12 231 ALA A CA 1
ATOM 1771 C C . ALA A 1 231 ? -19.312 2.870 31.443 1.00 84.12 231 ALA A C 1
ATOM 1773 O O . ALA A 1 231 ? -20.139 1.994 31.657 1.00 84.12 231 ALA A O 1
ATOM 1774 N N . PRO A 1 232 ? -18.620 3.404 32.466 1.00 83.31 232 PRO A N 1
ATOM 1775 C CA . PRO A 1 232 ? -17.788 4.611 32.444 1.00 83.31 232 PRO A CA 1
ATOM 1776 C C . PRO A 1 232 ? -16.468 4.396 31.686 1.00 83.31 232 PRO A C 1
ATOM 1778 O O . PRO A 1 232 ? -16.115 3.271 31.374 1.00 83.31 232 PRO A O 1
ATOM 1781 N N . ALA A 1 233 ? -15.682 5.453 31.442 1.00 64.19 233 ALA A N 1
ATOM 1782 C CA . ALA A 1 233 ? -14.416 5.377 30.685 1.00 64.19 233 ALA A CA 1
ATOM 1783 C C . ALA A 1 233 ? -13.389 4.340 31.209 1.00 64.19 233 ALA A C 1
ATOM 1785 O O . ALA A 1 233 ? -12.407 4.043 30.537 1.00 64.19 233 ALA A O 1
ATOM 1786 N N . ALA A 1 234 ? -13.596 3.810 32.420 1.00 62.12 234 ALA A N 1
ATOM 1787 C CA . ALA A 1 234 ? -12.792 2.751 33.022 1.00 62.12 234 ALA A CA 1
ATOM 1788 C C . ALA A 1 234 ? -13.341 1.325 32.809 1.00 62.12 234 ALA A C 1
ATOM 1790 O O . ALA A 1 234 ? -12.651 0.405 33.237 1.00 62.12 234 ALA A O 1
ATOM 1791 N N . ARG A 1 235 ? -14.515 1.169 32.171 1.00 79.44 235 ARG A N 1
ATOM 1792 C CA . ARG A 1 235 ? -15.291 -0.066 31.946 1.00 79.44 235 ARG A CA 1
ATOM 1793 C C . ARG A 1 235 ? -15.529 -0.856 33.235 1.00 79.44 235 ARG A C 1
ATOM 1795 O O . ARG A 1 235 ? -14.599 -1.391 33.839 1.00 79.44 235 ARG A O 1
ATOM 1802 N N . ASP A 1 236 ? -16.760 -0.862 33.737 1.00 85.44 236 ASP A N 1
ATOM 1803 C CA . ASP A 1 236 ? -17.048 -1.434 35.064 1.00 85.44 236 ASP A CA 1
ATOM 1804 C C . ASP A 1 236 ? -17.327 -2.951 35.052 1.00 85.44 236 ASP A C 1
ATOM 1806 O O . ASP A 1 236 ? -17.492 -3.570 36.110 1.00 85.44 236 ASP A O 1
ATOM 1810 N N . GLY A 1 237 ? -17.270 -3.564 33.870 1.00 87.06 237 GLY A N 1
ATOM 1811 C CA . GLY A 1 237 ? -17.478 -4.981 33.619 1.00 87.06 237 GLY A CA 1
ATOM 1812 C C . GLY A 1 237 ? -18.950 -5.378 33.601 1.00 87.06 237 GLY A C 1
ATOM 1813 O O . GLY A 1 237 ? -19.244 -6.566 33.754 1.00 87.06 237 GLY A O 1
ATOM 1814 N N . ILE A 1 238 ? -19.881 -4.423 33.508 1.00 90.94 238 ILE A N 1
ATOM 1815 C CA . ILE A 1 238 ? -21.319 -4.693 33.488 1.00 90.94 238 ILE A CA 1
ATOM 1816 C C . ILE A 1 238 ? -22.017 -3.738 32.525 1.00 90.94 238 ILE A C 1
ATOM 1818 O O . ILE A 1 238 ? -22.172 -2.562 32.831 1.00 90.94 238 ILE A O 1
ATOM 1822 N N . VAL A 1 239 ? -22.610 -4.282 31.461 1.00 92.25 239 VAL A N 1
ATOM 1823 C CA . VAL A 1 239 ? -23.472 -3.500 30.565 1.00 92.25 239 VAL A CA 1
ATOM 1824 C C . VAL A 1 239 ? -24.695 -2.994 31.329 1.00 92.25 239 VAL A C 1
ATOM 1826 O O . VAL A 1 239 ? -25.526 -3.776 31.811 1.00 92.25 239 VAL A O 1
ATOM 1829 N N . ASN A 1 240 ? -24.808 -1.681 31.471 1.00 93.31 240 ASN A N 1
ATOM 1830 C CA . ASN A 1 240 ? -25.799 -1.021 32.297 1.00 93.31 240 ASN A CA 1
ATOM 1831 C C . ASN A 1 240 ? -26.250 0.333 31.712 1.00 93.31 240 ASN A C 1
ATOM 1833 O O . ASN A 1 240 ? -26.079 0.648 30.536 1.00 93.31 240 ASN A O 1
ATOM 1837 N N . PHE A 1 241 ? -26.942 1.131 32.526 1.00 94.75 241 PHE A N 1
ATOM 1838 C CA . PHE A 1 241 ? -27.502 2.410 32.081 1.00 94.75 241 PHE A CA 1
ATOM 1839 C C . PHE A 1 241 ? -26.449 3.461 31.727 1.00 94.75 241 PHE A C 1
ATOM 1841 O O . PHE A 1 241 ? -26.779 4.404 31.011 1.00 94.75 241 PHE A O 1
ATOM 1848 N N . LEU A 1 242 ? -25.223 3.329 32.227 1.00 92.38 242 LEU A N 1
ATOM 1849 C CA . LEU A 1 242 ? -24.114 4.189 31.840 1.00 92.38 242 LEU A CA 1
ATOM 1850 C C . LEU A 1 242 ? -23.723 3.919 30.387 1.00 92.38 242 LEU A C 1
ATOM 1852 O O . LEU A 1 242 ? -23.589 4.876 29.630 1.00 92.38 242 LEU A O 1
ATOM 1856 N N . ASP A 1 243 ? -23.654 2.653 29.975 1.00 91.75 243 ASP A N 1
ATOM 1857 C CA . ASP A 1 243 ? -23.398 2.269 28.581 1.00 91.75 243 ASP A CA 1
ATOM 1858 C C . ASP A 1 243 ? -24.501 2.759 27.658 1.00 91.75 243 ASP A C 1
ATOM 1860 O O . ASP A 1 243 ? -24.235 3.368 26.629 1.00 91.75 243 ASP A O 1
ATOM 1864 N N . PHE A 1 244 ? -25.760 2.585 28.069 1.00 93.94 244 PHE A N 1
ATOM 1865 C CA . PHE A 1 244 ? -26.888 3.117 27.310 1.00 93.94 244 PHE A CA 1
ATOM 1866 C C . PHE A 1 244 ? -26.815 4.644 27.160 1.00 93.94 244 PHE A C 1
ATOM 1868 O O . PHE A 1 244 ? -27.146 5.172 26.102 1.00 93.94 244 PHE A O 1
ATOM 1875 N N . ALA A 1 245 ? -26.392 5.366 28.204 1.00 91.62 245 ALA A N 1
ATOM 1876 C CA . ALA A 1 245 ? -26.203 6.810 28.120 1.00 91.62 245 ALA A CA 1
ATOM 1877 C C . ALA A 1 245 ? -25.072 7.174 27.145 1.00 91.62 245 ALA A C 1
ATOM 1879 O O . ALA A 1 245 ? -25.263 8.075 26.335 1.00 91.62 245 ALA A O 1
ATOM 1880 N N . GLY A 1 246 ? -23.953 6.441 27.173 1.00 88.19 246 GLY A N 1
ATOM 1881 C CA . GLY A 1 246 ? -22.853 6.608 26.219 1.00 88.19 246 GLY A CA 1
ATOM 1882 C C . GLY A 1 246 ? -23.286 6.366 24.772 1.00 88.19 246 GLY A C 1
ATOM 1883 O O . GLY A 1 246 ? -22.983 7.175 23.901 1.00 88.19 246 GLY A O 1
ATOM 1884 N N . LEU A 1 247 ? -24.078 5.321 24.527 1.00 91.31 247 LEU A N 1
ATOM 1885 C CA . LEU A 1 247 ? -24.663 5.049 23.214 1.00 91.31 247 LEU A CA 1
ATOM 1886 C C . LEU A 1 247 ? -25.624 6.174 22.785 1.00 91.31 247 LEU A C 1
ATOM 1888 O O . LEU A 1 247 ? -25.541 6.685 21.674 1.00 91.31 247 LEU A O 1
ATOM 1892 N N . ALA A 1 248 ? -26.505 6.631 23.679 1.00 90.88 248 ALA A N 1
ATOM 1893 C CA . ALA A 1 248 ? -27.471 7.689 23.374 1.00 90.88 248 ALA A CA 1
ATOM 1894 C C . ALA A 1 248 ? -26.824 9.060 23.098 1.00 90.88 248 ALA A C 1
ATOM 1896 O O . ALA A 1 248 ? -27.392 9.861 22.355 1.00 90.88 248 ALA A O 1
ATOM 1897 N N . GLU A 1 249 ? -25.663 9.349 23.690 1.00 89.44 249 GLU A N 1
ATOM 1898 C CA . GLU A 1 249 ? -24.896 10.575 23.427 1.00 89.44 249 GLU A CA 1
ATOM 1899 C C . GLU A 1 249 ? -24.326 10.624 22.003 1.00 89.44 249 GLU A C 1
ATOM 1901 O O . GLU A 1 249 ? -24.122 11.719 21.476 1.00 89.44 249 GLU A O 1
ATOM 1906 N N . ASN A 1 250 ? -24.126 9.462 21.378 1.00 84.94 250 ASN A N 1
ATOM 1907 C CA . ASN A 1 250 ? -23.567 9.331 20.034 1.00 84.94 250 ASN A CA 1
ATOM 1908 C C . ASN A 1 250 ? -24.620 8.984 18.967 1.00 84.94 250 ASN A C 1
ATOM 1910 O O . ASN A 1 250 ? -24.264 8.862 17.800 1.00 84.94 250 ASN A O 1
ATOM 1914 N N . TRP A 1 251 ? -25.901 8.886 19.349 1.00 89.00 251 TRP A N 1
ATOM 1915 C CA . TRP A 1 251 ? -27.009 8.495 18.470 1.00 89.00 251 TRP A CA 1
ATOM 1916 C C . TRP A 1 251 ? -27.120 9.389 17.225 1.00 89.00 251 TRP A C 1
ATOM 1918 O O . TRP A 1 251 ? -27.257 10.614 17.360 1.00 89.00 251 TRP A O 1
ATOM 1928 N N . ASN A 1 252 ? -27.139 8.801 16.025 1.00 77.69 252 ASN A N 1
ATOM 1929 C CA . ASN A 1 252 ? -27.224 9.545 14.761 1.00 77.69 252 ASN A CA 1
ATOM 1930 C C . ASN A 1 252 ? -28.040 8.854 13.656 1.00 77.69 252 ASN A C 1
ATOM 1932 O O . ASN A 1 252 ? -28.454 7.689 13.817 1.00 77.69 252 ASN A O 1
#

Secondary structure (DSSP, 8-state):
-HHHHHHHHHSTT----HHHHHHHHHHTPBP-SSSS-BTTTBT-B--HHHHHHHHHHHHH-GGG-SEEEEEE-SS-SEEEEEE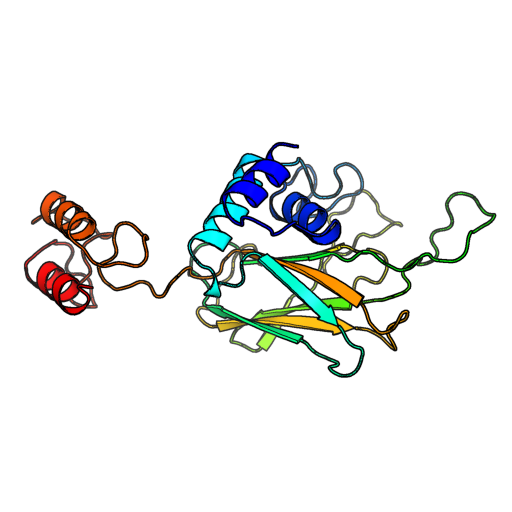EB-SSSPEEEEEEE-PPPPPPPSSTT--S---SS-EEEEEE-TT-PEE--EE--TT-TTSPPEES---S-SEEEEEESS----SEEEEEEEESS--STT-EEEEEEEESB--S---TT-SS-SS--SHHHHHHHHHTTTS--TTT---STT--SS--HHHHHHHHHT--

Foldseek 3Di:
DVLQVLLCVLPPPDGDDPQQVVQLQLQQADDDAFPAAAPPQGSHHGDVVSSSVLSVLCSLQVLLCQKDKDWPQQPDQKDKDKFFFPQDAKKKKKKAFDFDFFDDDPDPPDPPAGGDWFKFKWKAAPVGDIFFWWDADPVCRNDHTDGDRDRRDRMTMTIDGDDDGGTMMMIMIGIPDGDPPSTTIMMMGIDRGDREDPLQQPLVSSNALEVVSVVVLVVQAQAQDQSQQRPDVVRPRGSYVRSVVSSVVSHD

InterPro domains:
  IPR008979 Galactose-binding-like domain superfamily [SSF49785] (78-191)
  IPR036852 Peptidase S8/S53 domain superfamily [G3DSA:3.40.50.200] (1-56)
  IPR036852 Peptidase S8/S53 domain superfamily [SSF52743] (13-55)

Radius of gyration: 21.63 Å; chains: 1; bounding box: 55×39×61 Å

Sequence (252 aa):
MLLVDYYGRLFPGQAMRASTIKALIIHTADDLGNAGPDYKFGWGLMNAEAAAGQISDHNDFPDANKIVESLLDGVNTLETYTFEWDGTSPICATLCWTDPPASALSELDDPSPRLINDPDLRIVDPNGVTYYPFVLNLASPNEPAATGDNTLDNAEQVVIHSPNVPGSYTVQISYKDSLTNNGQHYSLIMSGQLTGEELLGDFTGNGLVDFEDLEILVGYWLQNEPFVDIAPAARDGIVNFLDFAGLAENWN

Organism: NCBI:txid412755

pLDDT: mean 92.05, std 7.43, range [53.41, 98.81]